Protein AF-A0AB74BLY5-F1 (afdb_monomer_lite)

Foldseek 3Di:
DVVVVVVVVVVVVVVVVVVVVVVVVVVVVVVVVVVVVVVVVVVVVVVVVVVVVVVVVVVVVVVVVVVVVVVVVVVVVVVVVVVVLVVVQVVVLVCVVVDDPPQVRQVLVLFVVLLVVVQVVVQVCCVVVVDPPCQLQWPPWDWDPLAVVTFTDGSCLVVCQVPVQVSWVVSQVSHPFWDWKFWAFLQLATSATHQQACDDDPSPRVCNVRRHPHRDHPNPPVSNCQFNDARQKGWDWDQDPVRAIKIKIWGFRAHPNHTGTIIITIGHDDDD

Sequence (272 aa):
MEQIRELSSDLDAGVEQVELTGQHLGNIARLAIEVESQVSEIAQGARSNQDQLASLFDAVEHMRSDLAVSDEQTRQLAKAAVQMEGQAETISQRLAQVGLDDYHQRIYDLAREGARLIAEKFEADIVQGRVSLDDLFDRNYKPVPNTSPTRFTTRFDRYTDQVLPALQEPLLSRHEGLVFAIACTQQGYVPTHNNAFSQPLTGDATVDNARNRSKRKFDDRTGIRCGSHQQPVLLQTYTRDTGELMHDLSVPIVVNGRHWGGLRLGYKPQSR

Organism: NCBI:txid360921

Secondary structure (DSSP, 8-state):
-HHHHHHHHHHHHHHHHHHHHHHHHHHHHHHHHHHHHHHHHHHHHHHHHHHHHHHHHHHHHHHHHHHHHHHHHHHHHHHHHHHHHHHHHHHHHHHHHH---HHHHHHHHHHHHHHHHHHHHHHHHHHTTSS-HHHHT----EEETT-SSPEEE-TTHHHHHHHHHHHHHHHHTT-TTEEEEEEEETT-EESS--GGGBPPP-S-HHHHHHHB-TTEE--SHHHHHHHH--SS-EEEEEE-TTS-EEEEEEEEEEETTEEEEEEEEEEPPPP-

Structure (mmCIF, N/CA/C/O backbone):
data_AF-A0AB74BLY5-F1
#
_entry.id   AF-A0AB74BLY5-F1
#
loop_
_atom_site.group_PDB
_atom_site.id
_atom_site.type_symbol
_atom_site.label_atom_id
_atom_site.label_alt_id
_atom_site.label_comp_id
_atom_site.label_asym_id
_atom_site.label_entity_id
_atom_site.label_seq_id
_atom_site.pdbx_PDB_ins_code
_atom_site.Cartn_x
_atom_site.Cartn_y
_atom_site.Cartn_z
_atom_site.occupancy
_atom_site.B_iso_or_equiv
_atom_site.auth_seq_id
_atom_site.auth_comp_id
_atom_site.auth_asym_id
_atom_site.auth_atom_id
_atom_site.pdbx_PDB_model_num
ATOM 1 N N . MET A 1 1 ? 61.999 -50.477 -93.063 1.00 57.66 1 MET A N 1
ATOM 2 C CA . MET A 1 1 ? 60.609 -50.049 -93.347 1.00 57.66 1 MET A CA 1
ATOM 3 C C . MET A 1 1 ? 59.752 -50.076 -92.084 1.00 57.66 1 MET A C 1
ATOM 5 O O . MET A 1 1 ? 59.051 -49.104 -91.858 1.00 57.66 1 MET A O 1
ATOM 9 N N . GLU A 1 2 ? 59.854 -51.109 -91.237 1.00 60.91 2 GLU A N 1
ATOM 10 C CA . GLU A 1 2 ? 59.129 -51.209 -89.951 1.00 60.91 2 GLU A CA 1
ATOM 11 C C . GLU A 1 2 ? 59.518 -50.113 -88.937 1.00 60.91 2 GLU A C 1
ATOM 13 O O . GLU A 1 2 ? 58.663 -49.349 -88.511 1.00 60.91 2 GLU A O 1
ATOM 18 N N . GLN A 1 3 ? 60.820 -49.923 -88.681 1.00 62.72 3 GLN A N 1
ATOM 19 C CA . GLN A 1 3 ? 61.337 -48.896 -87.754 1.00 62.72 3 GLN A CA 1
ATOM 20 C C . GLN A 1 3 ? 60.958 -47.450 -88.119 1.00 62.72 3 GLN A C 1
ATOM 22 O O . GLN A 1 3 ? 60.835 -46.608 -87.242 1.00 62.72 3 GLN A O 1
ATOM 27 N N . ILE A 1 4 ? 60.771 -47.139 -89.408 1.00 69.94 4 ILE A N 1
ATOM 28 C CA . ILE A 1 4 ? 60.367 -45.789 -89.850 1.00 69.94 4 ILE A CA 1
ATOM 29 C C . ILE A 1 4 ? 58.868 -45.559 -89.589 1.00 69.94 4 ILE A C 1
ATOM 31 O O . ILE A 1 4 ? 58.472 -44.439 -89.285 1.00 69.94 4 ILE A O 1
ATOM 35 N N . ARG A 1 5 ? 58.034 -46.607 -89.671 1.00 69.69 5 ARG A N 1
ATOM 36 C CA . ARG A 1 5 ? 56.608 -46.534 -89.309 1.00 69.69 5 ARG A CA 1
ATOM 37 C C . ARG A 1 5 ? 56.406 -46.407 -87.803 1.00 69.69 5 ARG A C 1
ATOM 39 O O . ARG A 1 5 ? 55.560 -45.629 -87.388 1.00 69.69 5 ARG A O 1
ATOM 46 N N . GLU A 1 6 ? 57.189 -47.139 -87.019 1.00 74.00 6 GLU A N 1
ATOM 47 C CA . GLU A 1 6 ? 57.166 -47.079 -85.554 1.00 74.00 6 GLU A CA 1
ATOM 48 C C . GLU A 1 6 ? 57.595 -45.688 -85.061 1.00 74.00 6 GLU A C 1
ATOM 50 O O . GLU A 1 6 ? 56.856 -45.038 -84.331 1.00 74.00 6 GLU A O 1
ATOM 55 N N . LEU A 1 7 ? 58.691 -45.147 -85.609 1.00 74.06 7 LEU A N 1
ATOM 56 C CA . LEU A 1 7 ? 59.151 -43.790 -85.301 1.00 74.06 7 LEU A CA 1
ATOM 57 C C . LEU A 1 7 ? 58.150 -42.699 -85.729 1.00 74.06 7 LEU A C 1
ATOM 59 O O . LEU A 1 7 ? 58.024 -41.686 -85.050 1.00 74.06 7 LEU A O 1
ATOM 63 N N . SER A 1 8 ? 57.438 -42.890 -86.846 1.00 76.69 8 SER A N 1
ATOM 64 C CA . SER A 1 8 ? 56.372 -41.973 -87.280 1.00 76.69 8 SER A CA 1
ATOM 65 C C . SER A 1 8 ? 55.162 -42.024 -86.345 1.00 76.69 8 SER A C 1
ATOM 67 O O . SER A 1 8 ? 54.605 -40.982 -86.037 1.00 76.69 8 SER A O 1
ATOM 69 N N . SER A 1 9 ? 54.782 -43.213 -85.869 1.00 80.62 9 SER A N 1
ATOM 70 C CA . SER A 1 9 ? 53.688 -43.389 -84.906 1.00 80.62 9 SER A CA 1
ATOM 71 C C . SER A 1 9 ? 54.025 -42.787 -83.541 1.00 80.62 9 SER A C 1
ATOM 73 O O . SER A 1 9 ? 53.171 -42.159 -82.924 1.00 80.62 9 SER A O 1
ATOM 75 N N . ASP A 1 10 ? 55.265 -42.952 -83.078 1.00 81.25 10 ASP A N 1
ATOM 76 C CA . ASP A 1 10 ? 55.750 -42.344 -81.836 1.00 81.25 10 ASP A CA 1
ATOM 77 C C . ASP A 1 10 ? 55.840 -40.817 -81.955 1.00 81.25 10 ASP A C 1
ATOM 79 O O . ASP A 1 10 ? 55.560 -40.097 -80.995 1.00 81.25 10 ASP A O 1
ATOM 83 N N . LEU A 1 11 ? 56.201 -40.308 -83.140 1.00 79.81 11 LEU A N 1
ATOM 84 C CA . LEU A 1 11 ? 56.201 -38.877 -83.430 1.00 79.81 11 LEU A CA 1
ATOM 85 C C . LEU A 1 11 ? 54.776 -38.310 -83.434 1.00 79.81 11 LEU A C 1
ATOM 87 O O . LEU A 1 11 ? 54.557 -37.276 -82.812 1.00 79.81 11 LEU A O 1
ATOM 91 N N . ASP A 1 12 ? 53.818 -38.990 -84.067 1.00 81.06 12 ASP A N 1
ATOM 92 C CA . ASP A 1 12 ? 52.407 -38.582 -84.083 1.00 81.06 12 ASP A CA 1
ATOM 93 C C . ASP A 1 12 ? 51.807 -38.593 -82.665 1.00 81.06 12 ASP A C 1
ATOM 95 O O . ASP A 1 12 ? 51.180 -37.616 -82.254 1.00 81.06 12 ASP A O 1
ATOM 99 N N . ALA A 1 13 ? 52.088 -39.631 -81.868 1.00 82.19 13 ALA A N 1
ATOM 100 C CA . ALA A 1 13 ? 51.692 -39.694 -80.459 1.00 82.19 13 ALA A CA 1
ATOM 101 C C . ALA A 1 13 ? 52.367 -38.597 -79.612 1.00 82.19 13 ALA A C 1
ATOM 103 O O . ALA A 1 13 ? 51.750 -38.017 -78.718 1.00 82.19 13 ALA A O 1
ATOM 104 N N . GLY A 1 14 ? 53.631 -38.274 -79.901 1.00 81.81 14 GLY A N 1
ATOM 105 C CA . GLY A 1 14 ? 54.350 -37.171 -79.267 1.00 81.81 14 GLY A CA 1
ATOM 106 C C . GLY A 1 14 ? 53.758 -35.802 -79.611 1.00 81.81 14 GLY A C 1
ATOM 107 O O . GLY A 1 14 ? 53.637 -34.953 -78.728 1.00 81.81 14 GLY A O 1
ATOM 108 N N . VAL A 1 15 ? 53.350 -35.592 -80.866 1.00 84.38 15 VAL A N 1
ATOM 109 C CA . VAL A 1 15 ? 52.670 -34.370 -81.322 1.00 84.38 15 VAL A CA 1
ATOM 110 C C . VAL A 1 15 ? 51.304 -34.232 -80.651 1.00 84.38 15 VAL A C 1
ATOM 112 O O . VAL A 1 15 ? 51.018 -33.173 -80.096 1.00 84.38 15 VAL A O 1
ATOM 115 N N . GLU A 1 16 ? 50.506 -35.300 -80.601 1.00 87.50 16 GLU A N 1
ATOM 116 C CA . GLU A 1 16 ? 49.205 -35.314 -79.917 1.00 87.50 16 GLU A CA 1
ATOM 117 C C . GLU A 1 16 ? 49.352 -35.005 -78.416 1.00 87.50 16 GLU A C 1
ATOM 119 O O . GLU A 1 16 ? 48.616 -34.190 -77.856 1.00 87.50 16 GLU A O 1
ATOM 124 N N . GLN A 1 17 ? 50.374 -35.567 -77.763 1.00 87.81 17 GLN A N 1
ATOM 125 C CA . GLN A 1 17 ? 50.670 -35.295 -76.357 1.00 87.81 17 GLN A CA 1
ATOM 126 C C . GLN A 1 17 ? 51.105 -33.840 -76.113 1.00 87.81 17 GLN A C 1
ATOM 128 O O . GLN A 1 17 ? 50.758 -33.247 -75.086 1.00 87.81 17 GLN A O 1
ATOM 133 N N . VAL A 1 18 ? 51.854 -33.242 -77.045 1.00 88.38 18 VAL A N 1
ATOM 134 C CA . VAL A 1 18 ? 52.237 -31.822 -76.996 1.00 88.38 18 VAL A CA 1
ATOM 135 C C . VAL A 1 18 ? 51.019 -30.920 -77.206 1.00 88.38 18 VAL A C 1
ATOM 137 O O . VAL A 1 18 ? 50.873 -29.938 -76.477 1.00 88.38 18 VAL A O 1
ATOM 140 N N . GLU A 1 19 ? 50.112 -31.261 -78.124 1.00 86.94 19 GLU A N 1
ATOM 141 C CA . GLU A 1 19 ? 48.853 -30.532 -78.324 1.00 86.94 19 GLU A CA 1
ATOM 142 C C . GLU A 1 19 ? 47.949 -30.598 -77.085 1.00 86.94 19 GLU A C 1
ATOM 144 O O . GLU A 1 19 ? 47.477 -29.559 -76.613 1.00 86.94 19 GLU A O 1
ATOM 149 N N . LEU A 1 20 ? 47.774 -31.786 -76.495 1.00 90.50 20 LEU A N 1
ATOM 150 C CA . LEU A 1 20 ? 47.045 -31.984 -75.236 1.00 90.50 20 LEU A CA 1
ATOM 151 C C . LEU A 1 20 ? 47.667 -31.178 -74.088 1.00 90.50 20 LEU A C 1
ATOM 153 O O . LEU A 1 20 ? 46.966 -30.496 -73.338 1.00 90.50 20 LEU A O 1
ATOM 157 N N . THR A 1 21 ? 48.997 -31.191 -73.976 1.00 90.12 21 THR A N 1
ATOM 158 C CA . THR A 1 21 ? 49.721 -30.394 -72.976 1.00 90.12 21 THR A CA 1
ATOM 159 C C . THR A 1 21 ? 49.513 -28.894 -73.207 1.00 90.12 21 THR A C 1
ATOM 161 O O . THR A 1 21 ? 49.275 -28.152 -72.253 1.00 90.12 21 THR A O 1
ATOM 164 N N . GLY A 1 22 ? 49.522 -28.439 -74.464 1.00 89.56 22 GLY A N 1
ATOM 165 C CA . GLY A 1 22 ? 49.219 -27.056 -74.836 1.00 89.56 22 GLY A CA 1
ATOM 166 C C . GLY A 1 22 ? 47.802 -26.630 -74.441 1.00 89.56 22 GLY A C 1
ATOM 167 O O . GLY A 1 22 ? 47.616 -25.548 -73.881 1.00 89.56 22 GLY A O 1
ATOM 168 N N . GLN A 1 23 ? 46.808 -27.500 -74.643 1.00 91.56 23 GLN A N 1
ATOM 169 C CA . GLN A 1 23 ? 45.428 -27.264 -74.204 1.00 91.56 23 GLN A CA 1
ATOM 170 C C . GLN A 1 23 ? 45.312 -27.197 -72.674 1.00 91.56 23 GLN A C 1
ATOM 172 O O . GLN A 1 23 ? 44.652 -26.300 -72.144 1.00 91.56 23 GLN A O 1
ATOM 177 N N . HIS A 1 24 ? 45.985 -28.094 -71.945 1.00 91.50 24 HIS A N 1
ATOM 178 C CA . HIS A 1 24 ? 46.014 -28.064 -70.481 1.00 91.50 24 HIS A CA 1
ATOM 179 C C . HIS A 1 24 ? 46.664 -26.788 -69.937 1.00 91.50 24 HIS A C 1
ATOM 181 O O . HIS A 1 24 ? 46.104 -26.166 -69.034 1.00 91.50 24 HIS A O 1
ATOM 187 N N . LEU A 1 25 ? 47.788 -26.351 -70.511 1.00 91.44 25 LEU A N 1
ATOM 188 C CA . LEU A 1 25 ? 48.433 -25.087 -70.143 1.00 91.44 25 LEU A CA 1
ATOM 189 C C . LEU A 1 25 ? 47.530 -23.880 -70.435 1.00 91.44 25 LEU A C 1
ATOM 191 O O . LEU A 1 25 ? 47.443 -22.971 -69.611 1.00 91.44 25 LEU A O 1
ATOM 195 N N . GLY A 1 26 ? 46.792 -23.897 -71.551 1.00 92.19 26 GLY A N 1
ATOM 196 C CA . GLY A 1 26 ? 45.788 -22.876 -71.866 1.00 92.19 26 GLY A CA 1
ATOM 197 C C . GLY A 1 26 ? 44.632 -22.827 -70.858 1.00 92.19 26 GLY A C 1
ATOM 198 O O . GLY A 1 26 ? 44.190 -21.744 -70.472 1.00 92.19 26 GLY A O 1
ATOM 199 N N . ASN A 1 27 ? 44.172 -23.986 -70.379 1.00 93.56 27 ASN A N 1
ATOM 200 C CA . ASN A 1 27 ? 43.143 -24.072 -69.339 1.00 93.56 27 ASN A CA 1
ATOM 201 C C . ASN A 1 27 ? 43.658 -23.595 -67.973 1.00 93.56 27 ASN A C 1
ATOM 203 O O . ASN A 1 27 ? 42.955 -22.856 -67.287 1.00 93.56 27 ASN A O 1
ATOM 207 N N . ILE A 1 28 ? 44.890 -23.956 -67.597 1.00 93.06 28 ILE A N 1
ATOM 208 C CA . ILE A 1 28 ? 45.536 -23.481 -66.363 1.00 93.06 28 ILE A CA 1
ATOM 209 C C . ILE A 1 28 ? 45.687 -21.957 -66.389 1.00 93.06 28 ILE A C 1
ATOM 211 O O . ILE A 1 28 ? 45.365 -21.300 -65.403 1.00 93.06 28 ILE A O 1
ATOM 215 N N . ALA A 1 29 ? 46.117 -21.383 -67.516 1.00 90.88 29 ALA A N 1
ATOM 216 C CA . ALA A 1 29 ? 46.238 -19.935 -67.662 1.00 90.88 29 ALA A CA 1
ATOM 217 C C . ALA A 1 29 ? 44.886 -19.221 -67.489 1.00 90.88 29 ALA A C 1
ATOM 219 O O . ALA A 1 29 ? 44.816 -18.184 -66.834 1.00 90.88 29 ALA A O 1
ATOM 220 N N . ARG A 1 30 ? 43.796 -19.795 -68.017 1.00 93.81 30 ARG A N 1
ATOM 221 C CA . ARG A 1 30 ? 42.441 -19.250 -67.841 1.00 93.81 30 ARG A CA 1
ATOM 222 C C . ARG A 1 30 ? 41.969 -19.322 -66.388 1.00 93.81 30 ARG A C 1
ATOM 224 O O . ARG A 1 30 ? 41.489 -18.324 -65.865 1.00 93.81 30 ARG A O 1
ATOM 231 N N . LEU A 1 31 ? 42.156 -20.469 -65.734 1.00 94.81 31 LEU A N 1
ATOM 232 C CA . LEU A 1 31 ? 41.832 -20.651 -64.316 1.00 94.81 31 LEU A CA 1
ATOM 233 C C . LEU A 1 31 ? 42.636 -19.700 -63.422 1.00 94.81 31 LEU A C 1
ATOM 235 O O . LEU A 1 31 ? 42.098 -19.177 -62.454 1.00 94.81 31 LEU A O 1
ATOM 239 N N . ALA A 1 32 ? 43.904 -19.437 -63.749 1.00 92.62 32 ALA A N 1
ATOM 240 C CA . ALA A 1 32 ? 44.728 -18.485 -63.008 1.00 92.62 32 ALA A CA 1
ATOM 241 C C . ALA A 1 32 ? 44.154 -17.058 -63.068 1.00 92.62 32 ALA A C 1
ATOM 243 O O . ALA A 1 32 ? 44.095 -16.389 -62.039 1.00 92.62 32 ALA A O 1
ATOM 244 N N . ILE A 1 33 ? 43.668 -16.628 -64.239 1.00 93.69 33 ILE A N 1
ATOM 245 C CA . ILE A 1 33 ? 42.996 -15.329 -64.414 1.00 93.69 33 ILE A CA 1
ATOM 246 C C . ILE A 1 33 ? 41.671 -15.283 -63.632 1.00 93.69 33 ILE A C 1
ATOM 248 O O . ILE A 1 33 ? 41.370 -14.282 -62.985 1.00 93.69 33 ILE A O 1
ATOM 252 N N . GLU A 1 34 ? 40.881 -16.363 -63.647 1.00 95.69 34 GLU A N 1
ATOM 253 C CA . GLU A 1 34 ? 39.640 -16.448 -62.859 1.00 95.69 34 GLU A CA 1
ATOM 254 C C . GLU A 1 34 ? 39.907 -16.379 -61.349 1.00 95.69 34 GLU A C 1
ATOM 256 O O . GLU A 1 34 ? 39.220 -15.645 -60.636 1.00 95.69 34 GLU A O 1
ATOM 261 N N . VAL A 1 35 ? 40.930 -17.086 -60.859 1.00 95.38 35 VAL A N 1
ATOM 262 C CA . VAL A 1 35 ? 41.351 -17.028 -59.451 1.00 95.38 35 VAL A CA 1
ATOM 263 C C . VAL A 1 35 ? 41.827 -15.625 -59.085 1.00 95.38 35 VAL A C 1
ATOM 265 O O . VAL A 1 35 ? 41.454 -15.121 -58.029 1.00 95.38 35 VAL A O 1
ATOM 268 N N . GLU A 1 36 ? 42.604 -14.962 -59.944 1.00 94.00 36 GLU A N 1
ATOM 269 C CA . GLU A 1 36 ? 43.040 -13.580 -59.718 1.00 94.00 36 GLU A CA 1
ATOM 270 C C . GLU A 1 36 ? 41.840 -12.625 -59.592 1.00 94.00 36 GLU A C 1
ATOM 272 O O . GLU A 1 36 ? 41.782 -11.818 -58.659 1.00 94.00 36 GLU A O 1
ATOM 277 N N . SER A 1 37 ? 40.836 -12.778 -60.461 1.00 95.31 37 SER A N 1
ATOM 278 C CA . SER A 1 37 ? 39.589 -12.008 -60.391 1.00 95.31 37 SER A CA 1
ATOM 279 C C . SER A 1 37 ? 38.834 -12.259 -59.083 1.00 95.31 37 SER A C 1
ATOM 281 O O . SER A 1 37 ? 38.456 -11.308 -58.398 1.00 95.31 37 SER A O 1
ATOM 283 N N . GLN A 1 38 ? 38.659 -13.524 -58.688 1.00 95.38 38 GLN A N 1
ATOM 284 C CA . GLN A 1 38 ? 37.975 -13.882 -57.440 1.00 95.38 38 GLN A CA 1
ATOM 285 C C . GLN A 1 38 ? 38.717 -13.369 -56.202 1.00 95.38 38 GLN A C 1
ATOM 287 O O . GLN A 1 38 ? 38.092 -12.880 -55.263 1.00 95.38 38 GLN A O 1
ATOM 292 N N . VAL A 1 39 ? 40.051 -13.437 -56.186 1.00 95.00 39 VAL A N 1
ATOM 293 C CA . VAL A 1 39 ? 40.865 -12.894 -55.089 1.00 95.00 39 VAL A CA 1
ATOM 294 C C . VAL A 1 39 ? 40.697 -11.376 -54.992 1.00 95.00 39 VAL A C 1
ATOM 296 O O . VAL A 1 39 ? 40.595 -10.848 -53.883 1.00 95.00 39 VAL A O 1
ATOM 299 N N . SER A 1 40 ? 40.612 -10.677 -56.126 1.00 95.62 40 SER A N 1
ATOM 300 C CA . SER A 1 40 ? 40.338 -9.237 -56.163 1.00 95.62 40 SER A CA 1
ATOM 301 C C . SER A 1 40 ? 38.949 -8.899 -55.601 1.00 95.62 40 SER A C 1
ATOM 303 O O . SER A 1 40 ? 38.828 -8.014 -54.750 1.00 95.62 40 SER A O 1
ATOM 305 N N . GLU A 1 41 ? 37.914 -9.655 -55.981 1.00 96.19 41 GLU A N 1
ATOM 306 C CA . GLU A 1 41 ? 36.553 -9.502 -55.443 1.00 96.19 41 GLU A CA 1
ATOM 307 C C . GLU A 1 41 ? 36.489 -9.774 -53.935 1.00 96.19 41 GLU A C 1
ATOM 309 O O . GLU A 1 41 ? 35.906 -8.986 -53.188 1.00 96.19 41 GLU A O 1
ATOM 314 N N . ILE A 1 42 ? 37.141 -10.838 -53.453 1.00 95.69 42 ILE A N 1
ATOM 315 C CA . ILE A 1 42 ? 37.233 -11.149 -52.018 1.00 95.69 42 ILE A CA 1
ATOM 316 C C . ILE A 1 42 ? 37.952 -10.021 -51.276 1.00 95.69 42 ILE A C 1
ATOM 318 O O . ILE A 1 42 ? 37.497 -9.597 -50.213 1.00 95.69 42 ILE A O 1
ATOM 322 N N . ALA A 1 43 ? 39.054 -9.503 -51.823 1.00 94.50 43 ALA A N 1
ATOM 323 C CA . ALA A 1 43 ? 39.789 -8.401 -51.214 1.00 94.50 43 ALA A CA 1
ATOM 324 C C . ALA A 1 43 ? 38.945 -7.119 -51.148 1.00 94.50 43 ALA A C 1
ATOM 326 O O . ALA A 1 43 ? 39.020 -6.386 -50.159 1.00 94.50 43 ALA A O 1
ATOM 327 N N . GLN A 1 44 ? 38.126 -6.848 -52.166 1.00 95.81 44 GLN A N 1
ATOM 328 C CA . GLN A 1 44 ? 37.200 -5.719 -52.166 1.00 95.81 44 GLN A CA 1
ATOM 329 C C . GLN A 1 44 ? 36.063 -5.917 -51.154 1.00 95.81 44 GLN A C 1
ATOM 331 O O . GLN A 1 44 ? 35.783 -5.011 -50.367 1.00 95.81 44 GLN A O 1
ATOM 336 N N . GLY A 1 45 ? 35.465 -7.110 -51.110 1.00 96.12 45 GLY A N 1
ATOM 337 C CA . GLY A 1 45 ? 34.442 -7.470 -50.128 1.00 96.12 45 GLY A CA 1
ATOM 338 C C . GLY A 1 45 ? 34.958 -7.390 -48.689 1.00 96.12 45 GLY A C 1
ATOM 339 O O . GLY A 1 45 ? 34.278 -6.858 -47.816 1.00 96.12 45 GLY A O 1
ATOM 340 N N . ALA A 1 46 ? 36.197 -7.823 -48.441 1.00 95.19 46 ALA A N 1
ATOM 341 C CA . ALA A 1 46 ? 36.834 -7.727 -47.131 1.00 95.19 46 ALA A CA 1
ATOM 342 C C . ALA A 1 46 ? 37.022 -6.270 -46.677 1.00 95.19 46 ALA A C 1
ATOM 344 O O . ALA A 1 46 ? 36.759 -5.966 -45.515 1.00 95.19 46 ALA A O 1
ATOM 345 N N . ARG A 1 47 ? 37.417 -5.361 -47.583 1.00 96.00 47 ARG A N 1
ATOM 346 C CA . ARG A 1 47 ? 37.500 -3.919 -47.279 1.00 96.00 47 ARG A CA 1
ATOM 347 C C . ARG A 1 47 ? 36.125 -3.329 -46.984 1.00 96.00 47 ARG A C 1
ATOM 349 O O . ARG A 1 47 ? 35.961 -2.663 -45.972 1.00 96.00 47 ARG A O 1
ATOM 356 N N . SER A 1 48 ? 35.121 -3.651 -47.802 1.00 96.56 48 SER A N 1
ATOM 357 C CA . SER A 1 48 ? 33.751 -3.184 -47.563 1.00 96.56 48 SER A CA 1
ATOM 358 C C . SER A 1 48 ? 33.201 -3.672 -46.219 1.00 96.56 48 SER A C 1
ATOM 360 O O . SER A 1 48 ? 32.555 -2.900 -45.514 1.00 96.56 48 SER A O 1
ATOM 362 N N . ASN A 1 49 ? 33.491 -4.917 -45.830 1.00 94.56 49 ASN A N 1
ATOM 363 C CA . ASN A 1 49 ? 33.127 -5.437 -44.513 1.00 94.56 49 ASN A CA 1
ATOM 364 C C . ASN A 1 49 ? 33.860 -4.706 -43.381 1.00 94.56 49 ASN A C 1
ATOM 366 O O . ASN A 1 49 ? 33.256 -4.459 -42.342 1.00 94.56 49 ASN A O 1
ATOM 370 N N . GLN A 1 50 ? 35.138 -4.355 -43.554 1.00 95.62 50 GLN A N 1
ATOM 371 C CA . GLN A 1 50 ? 35.875 -3.564 -42.562 1.00 95.62 50 GLN A CA 1
ATOM 372 C C . GLN A 1 50 ? 35.238 -2.184 -42.358 1.00 95.62 50 GLN A C 1
ATOM 374 O O . GLN A 1 50 ? 35.027 -1.790 -41.212 1.00 95.62 50 GLN A O 1
ATOM 379 N N . ASP A 1 51 ? 34.855 -1.501 -43.439 1.00 95.69 51 ASP A N 1
ATOM 380 C CA . ASP A 1 51 ? 34.181 -0.199 -43.368 1.00 95.69 51 ASP A CA 1
ATOM 381 C C . ASP A 1 51 ? 32.808 -0.311 -42.681 1.00 95.69 51 ASP A C 1
ATOM 383 O O . ASP A 1 51 ? 32.460 0.494 -41.814 1.00 95.69 51 ASP A O 1
ATOM 387 N N . GLN A 1 52 ? 32.038 -1.355 -43.009 1.00 95.38 52 GLN A N 1
ATOM 388 C CA . GLN A 1 52 ? 30.756 -1.626 -42.354 1.00 95.38 52 GLN A CA 1
ATOM 389 C C . GLN A 1 52 ? 30.930 -1.916 -40.862 1.00 95.38 52 GLN A C 1
ATOM 391 O O . GLN A 1 52 ? 30.207 -1.347 -40.045 1.00 95.38 52 GLN A O 1
ATOM 396 N N . LEU A 1 53 ? 31.902 -2.751 -40.485 1.00 96.19 53 LEU A N 1
ATOM 397 C CA . LEU A 1 53 ? 32.196 -3.044 -39.082 1.00 96.19 53 LEU A CA 1
ATOM 398 C C . LEU A 1 53 ? 32.609 -1.784 -38.320 1.00 96.19 53 LEU A C 1
ATOM 400 O O . LEU A 1 53 ? 32.124 -1.582 -37.211 1.00 96.19 53 LEU A O 1
ATOM 404 N N . ALA A 1 54 ? 33.429 -0.914 -38.915 1.00 95.94 54 ALA A N 1
ATOM 405 C CA . ALA A 1 54 ? 33.788 0.369 -38.315 1.00 95.94 54 ALA A CA 1
ATOM 406 C C . ALA A 1 54 ? 32.543 1.234 -38.053 1.00 95.94 54 ALA A C 1
ATOM 408 O O . ALA A 1 54 ? 32.340 1.692 -36.931 1.00 95.94 54 ALA A O 1
ATOM 409 N N . SER A 1 55 ? 31.647 1.357 -39.040 1.00 96.44 55 SER A N 1
ATOM 410 C CA . SER A 1 55 ? 30.397 2.111 -38.866 1.00 96.44 55 SER A CA 1
ATOM 411 C C . SER A 1 55 ? 29.472 1.516 -37.794 1.00 96.44 55 SER A C 1
ATOM 413 O O . SER A 1 55 ? 28.807 2.253 -37.065 1.00 96.44 55 SER A O 1
ATOM 415 N N . LEU A 1 56 ? 29.447 0.185 -37.655 1.00 95.81 56 LEU A N 1
ATOM 416 C CA . LEU A 1 56 ? 28.683 -0.494 -36.609 1.00 95.81 56 LEU A CA 1
ATOM 417 C C . LEU A 1 56 ? 29.279 -0.243 -35.223 1.00 95.81 56 LEU A C 1
ATOM 419 O O . LEU A 1 56 ? 28.520 -0.052 -34.276 1.00 95.81 56 LEU A O 1
ATOM 423 N N . PHE A 1 57 ? 30.608 -0.217 -35.088 1.00 95.50 57 PHE A N 1
ATOM 424 C CA . PHE A 1 57 ? 31.252 0.131 -33.821 1.00 95.50 57 PHE A CA 1
ATOM 425 C C . PHE A 1 57 ? 30.934 1.566 -33.402 1.00 95.50 57 PHE A C 1
ATOM 427 O O . PHE A 1 57 ? 30.560 1.778 -32.247 1.00 95.50 57 PHE A O 1
ATOM 434 N N . ASP A 1 58 ? 30.983 2.517 -34.336 1.00 95.88 58 ASP A N 1
ATOM 435 C CA . ASP A 1 58 ? 30.597 3.906 -34.065 1.00 95.88 58 ASP A CA 1
ATOM 436 C C . ASP A 1 58 ? 29.124 4.000 -33.639 1.00 95.88 58 ASP A C 1
ATOM 438 O O . ASP A 1 58 ? 28.796 4.640 -32.638 1.00 95.88 58 ASP A O 1
ATOM 442 N N . ALA A 1 59 ? 28.224 3.299 -34.336 1.00 95.44 59 ALA A N 1
ATOM 443 C CA . ALA A 1 59 ? 26.807 3.257 -33.977 1.00 95.44 59 ALA A CA 1
ATOM 444 C C . ALA A 1 59 ? 26.565 2.648 -32.582 1.00 95.44 59 ALA A C 1
ATOM 446 O O . ALA A 1 59 ? 25.729 3.144 -31.825 1.00 95.44 59 ALA A O 1
ATOM 447 N N . VAL A 1 60 ? 27.299 1.593 -32.213 1.00 95.00 60 VAL A N 1
ATOM 448 C CA . VAL A 1 60 ? 27.212 0.968 -30.883 1.00 95.00 60 VAL A CA 1
ATOM 449 C C . VAL A 1 60 ? 27.732 1.898 -29.788 1.00 95.00 60 VAL A C 1
ATOM 451 O O . VAL A 1 60 ? 27.116 1.979 -28.723 1.00 95.00 60 VAL A O 1
ATOM 454 N N . GLU A 1 61 ? 28.815 2.634 -30.035 1.00 95.38 61 GLU A N 1
ATOM 455 C CA . GLU A 1 61 ? 29.317 3.636 -29.090 1.00 95.38 61 GLU A CA 1
ATOM 456 C C . GLU A 1 61 ? 28.324 4.787 -28.891 1.00 95.38 61 GLU A C 1
ATOM 458 O O . GLU A 1 61 ? 28.047 5.172 -27.750 1.00 95.38 61 GLU A O 1
ATOM 463 N N . HIS A 1 62 ? 27.700 5.269 -29.970 1.00 95.00 62 HIS A N 1
ATOM 464 C CA . HIS A 1 62 ? 26.626 6.258 -29.878 1.00 95.00 62 HIS A CA 1
ATOM 465 C C . HIS A 1 62 ? 25.432 5.740 -29.069 1.00 95.00 62 HIS A C 1
ATOM 467 O O . HIS A 1 62 ? 25.018 6.402 -28.119 1.00 95.00 62 HIS A O 1
ATOM 473 N N . MET A 1 63 ? 24.944 4.526 -29.345 1.00 94.00 63 MET A N 1
ATOM 474 C CA . MET A 1 63 ? 23.857 3.925 -28.561 1.00 94.00 63 MET A CA 1
ATOM 475 C C . MET A 1 63 ? 24.217 3.779 -27.079 1.00 94.00 63 MET A C 1
ATOM 477 O O . MET A 1 63 ? 23.374 4.009 -26.213 1.00 94.00 63 MET A O 1
ATOM 481 N N . ARG A 1 64 ? 25.463 3.410 -26.756 1.00 93.56 64 ARG A N 1
ATOM 482 C CA . ARG A 1 64 ? 25.922 3.315 -25.364 1.00 93.56 64 ARG A CA 1
ATOM 483 C C . ARG A 1 64 ? 25.895 4.679 -24.674 1.00 93.56 64 ARG A C 1
ATOM 485 O O . ARG A 1 64 ? 25.509 4.759 -23.508 1.00 93.56 64 ARG A O 1
ATOM 492 N N . SER A 1 65 ? 26.287 5.735 -25.385 1.00 95.25 65 SER A N 1
ATOM 493 C CA . SER A 1 65 ? 26.213 7.110 -24.890 1.00 95.25 65 SER A CA 1
ATOM 494 C C . SER A 1 65 ? 24.765 7.545 -24.649 1.00 95.25 65 SER A C 1
ATOM 496 O O . SER A 1 65 ? 24.441 7.994 -23.548 1.00 95.25 65 SER A O 1
ATOM 498 N N . ASP A 1 66 ? 23.877 7.314 -25.617 1.00 94.38 66 ASP A N 1
ATOM 499 C CA . ASP A 1 66 ? 22.455 7.656 -25.515 1.00 94.38 66 ASP A CA 1
ATOM 500 C C . ASP A 1 66 ? 21.769 6.909 -24.364 1.00 94.38 66 ASP A C 1
ATOM 502 O O . ASP A 1 66 ? 21.007 7.502 -23.598 1.00 94.38 66 ASP A O 1
ATOM 506 N N . LEU A 1 67 ? 22.086 5.623 -24.173 1.00 93.38 67 LEU A N 1
ATOM 507 C CA . LEU A 1 67 ? 21.585 4.835 -23.045 1.00 93.38 67 LEU A CA 1
ATOM 508 C C . LEU A 1 67 ? 22.053 5.390 -21.697 1.00 93.38 67 LEU A C 1
ATOM 510 O O . LEU A 1 67 ? 21.264 5.428 -20.754 1.00 93.38 67 LEU A O 1
ATOM 514 N N . ALA A 1 68 ? 23.301 5.853 -21.591 1.00 93.94 68 ALA A N 1
ATOM 515 C CA . ALA A 1 68 ? 23.802 6.467 -20.363 1.00 93.94 68 ALA A CA 1
ATOM 516 C C . ALA A 1 68 ? 23.077 7.788 -20.047 1.00 93.94 68 ALA A C 1
ATOM 518 O O . ALA A 1 68 ? 22.719 8.037 -18.894 1.00 93.94 68 ALA A O 1
ATOM 519 N N . VAL A 1 69 ? 22.807 8.610 -21.067 1.00 94.06 69 VAL A N 1
ATOM 520 C CA . VAL A 1 69 ? 22.017 9.843 -20.917 1.00 94.06 69 VAL A CA 1
ATOM 521 C C . VAL A 1 69 ? 20.574 9.521 -20.521 1.00 94.06 69 VAL A C 1
ATOM 523 O O . VAL A 1 69 ? 20.035 10.144 -19.605 1.00 94.06 69 VAL A O 1
ATOM 526 N N . SER A 1 70 ? 19.958 8.526 -21.162 1.00 93.19 70 SER A N 1
ATOM 527 C CA . SER A 1 70 ? 18.595 8.086 -20.853 1.00 93.19 70 SER A CA 1
ATOM 528 C C . SER A 1 70 ? 18.472 7.520 -19.433 1.00 93.19 70 SER A C 1
ATOM 530 O O . SER A 1 70 ? 17.463 7.770 -18.768 1.00 93.19 70 SER A O 1
ATOM 532 N N . ASP A 1 71 ? 19.472 6.781 -18.938 1.00 93.06 71 ASP A N 1
ATOM 533 C CA . ASP A 1 71 ? 19.491 6.287 -17.552 1.00 93.06 71 ASP A CA 1
ATOM 534 C C . ASP A 1 71 ? 19.521 7.456 -16.557 1.00 93.06 71 ASP A C 1
ATOM 536 O O . ASP A 1 71 ? 18.722 7.500 -15.618 1.00 93.06 71 ASP A O 1
ATOM 540 N N . GLU A 1 72 ? 20.367 8.461 -16.799 1.00 93.31 72 GLU A N 1
ATOM 541 C CA . GLU A 1 72 ? 20.434 9.652 -15.947 1.00 93.31 72 GLU A CA 1
ATOM 542 C C . GLU A 1 72 ? 19.119 10.447 -15.968 1.00 93.31 72 GLU A C 1
ATOM 544 O O . GLU A 1 72 ? 18.598 10.809 -14.910 1.00 93.31 72 GLU A O 1
ATOM 549 N N . GLN A 1 73 ? 18.519 10.656 -17.144 1.00 91.88 73 GLN A N 1
ATOM 550 C CA . GLN A 1 73 ? 17.208 11.303 -17.261 1.00 91.88 73 GLN A CA 1
ATOM 551 C C . GLN A 1 73 ? 16.121 10.532 -16.504 1.00 91.88 73 GLN A C 1
ATOM 553 O O . GLN A 1 73 ? 15.321 11.131 -15.784 1.00 91.88 73 GLN A O 1
ATOM 558 N N . THR A 1 74 ? 16.121 9.202 -16.599 1.00 92.62 74 THR A N 1
ATOM 559 C CA . THR A 1 74 ? 15.167 8.343 -15.883 1.00 92.62 74 THR A CA 1
ATOM 560 C C . THR A 1 74 ? 15.333 8.478 -14.368 1.00 92.62 74 THR A C 1
ATOM 562 O O . THR A 1 74 ? 14.347 8.619 -13.641 1.00 92.62 74 THR A O 1
ATOM 565 N N . ARG A 1 75 ? 16.575 8.526 -13.869 1.00 91.00 75 ARG A N 1
ATOM 566 C CA . ARG A 1 75 ? 16.857 8.768 -12.443 1.00 91.00 75 ARG A CA 1
ATOM 567 C C . ARG A 1 75 ? 16.404 10.153 -11.990 1.00 91.00 75 ARG A C 1
ATOM 569 O O . ARG A 1 75 ? 15.886 10.290 -10.880 1.00 91.00 75 ARG A O 1
ATOM 576 N N . GLN A 1 76 ? 16.593 11.183 -12.812 1.00 93.00 76 GLN A N 1
ATOM 577 C CA . GLN A 1 76 ? 16.137 12.540 -12.504 1.00 93.00 76 GLN A CA 1
ATOM 578 C C . GLN A 1 76 ? 14.611 12.636 -12.475 1.00 93.00 76 GLN A C 1
ATOM 580 O O . GLN A 1 76 ? 14.061 13.210 -11.534 1.00 93.00 76 GLN A O 1
ATOM 585 N N . LEU A 1 77 ? 13.924 12.012 -13.434 1.00 90.06 77 LEU A N 1
ATOM 586 C CA . LEU A 1 77 ? 12.464 11.909 -13.447 1.00 90.06 77 LEU A CA 1
ATOM 587 C C . LEU A 1 77 ? 11.941 11.196 -12.198 1.00 90.06 77 LEU A C 1
ATOM 589 O O . LEU A 1 77 ? 11.019 11.694 -11.555 1.00 90.06 77 LEU A O 1
ATOM 593 N N . ALA A 1 78 ? 12.569 10.088 -11.795 1.00 80.38 78 ALA A N 1
ATOM 594 C CA . ALA A 1 78 ? 12.211 9.388 -10.564 1.00 80.38 78 ALA A CA 1
ATOM 595 C C . ALA A 1 78 ? 12.360 10.291 -9.324 1.00 80.38 78 ALA A C 1
ATOM 597 O O . ALA A 1 78 ? 11.464 10.342 -8.482 1.00 80.38 78 ALA A O 1
ATOM 598 N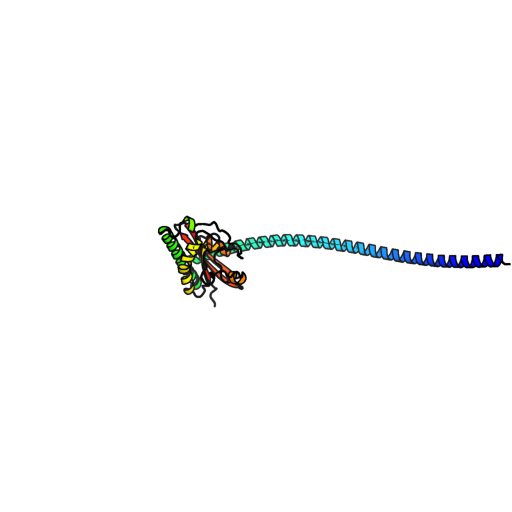 N . LYS A 1 79 ? 13.453 11.063 -9.224 1.00 87.00 79 LYS A N 1
ATOM 599 C CA . LYS A 1 79 ? 13.648 12.040 -8.134 1.00 87.00 79 LYS A CA 1
ATOM 600 C C . LYS A 1 79 ? 12.586 13.144 -8.148 1.00 87.00 79 LYS A C 1
ATOM 602 O O . LYS A 1 79 ? 12.041 13.475 -7.096 1.00 87.00 79 LYS A O 1
ATOM 607 N N . ALA A 1 80 ? 12.278 13.698 -9.319 1.00 87.69 80 ALA A N 1
ATOM 608 C CA . ALA A 1 80 ? 11.276 14.750 -9.471 1.00 87.69 80 ALA A CA 1
ATOM 609 C C . ALA A 1 80 ? 9.869 14.259 -9.095 1.00 87.69 80 ALA A C 1
ATOM 611 O O . ALA A 1 80 ? 9.149 14.960 -8.385 1.00 87.69 80 ALA A O 1
ATOM 612 N N . ALA A 1 81 ? 9.504 13.036 -9.491 1.00 77.94 81 ALA A N 1
ATOM 613 C CA . ALA A 1 81 ? 8.248 12.403 -9.095 1.00 77.94 81 ALA A CA 1
ATOM 614 C C . ALA A 1 81 ? 8.151 12.258 -7.568 1.00 77.94 81 ALA A C 1
ATOM 616 O O . ALA A 1 81 ? 7.151 12.650 -6.965 1.00 77.94 81 ALA A O 1
ATOM 617 N N . VAL A 1 82 ? 9.231 11.800 -6.918 1.00 80.19 82 VAL A N 1
ATOM 618 C CA . VAL A 1 82 ? 9.282 11.685 -5.453 1.00 80.19 82 VAL A CA 1
ATOM 619 C C . VAL A 1 82 ? 9.045 13.029 -4.763 1.00 80.19 82 VAL A C 1
ATOM 621 O O . VAL A 1 82 ? 8.293 13.097 -3.782 1.00 80.19 82 VAL A O 1
ATOM 624 N N . GLN A 1 83 ? 9.659 14.093 -5.283 1.00 83.12 83 GLN A N 1
ATOM 625 C CA . GLN A 1 83 ? 9.521 15.450 -4.762 1.00 83.12 83 GLN A CA 1
ATOM 626 C C . GLN A 1 83 ? 8.112 16.017 -4.972 1.00 83.12 83 GLN A C 1
ATOM 628 O O . GLN A 1 83 ? 7.547 16.594 -4.043 1.00 83.12 83 GLN A O 1
ATOM 633 N N . MET A 1 84 ? 7.536 15.835 -6.162 1.00 80.31 84 MET A N 1
ATOM 634 C CA . MET A 1 84 ? 6.186 16.297 -6.493 1.00 80.31 84 MET A CA 1
ATOM 635 C C . MET A 1 84 ? 5.136 15.634 -5.599 1.00 80.31 84 MET A C 1
ATOM 637 O O . MET A 1 84 ? 4.246 16.305 -5.081 1.00 80.31 84 MET A O 1
ATOM 641 N N . GLU A 1 85 ? 5.282 14.337 -5.333 1.00 73.81 85 GLU A N 1
ATOM 642 C CA . GLU A 1 85 ? 4.422 13.632 -4.384 1.00 73.81 85 GLU A CA 1
ATOM 643 C C . GLU A 1 85 ? 4.542 14.216 -2.969 1.00 73.81 85 GLU A C 1
ATOM 645 O O . GLU A 1 85 ? 3.525 14.494 -2.342 1.00 73.81 85 GLU A O 1
ATOM 650 N N . GLY A 1 86 ? 5.755 14.493 -2.472 1.00 77.56 86 GLY A N 1
ATOM 651 C CA . GLY A 1 86 ? 5.933 15.132 -1.158 1.00 77.56 86 GLY A CA 1
ATOM 652 C C . GLY A 1 86 ? 5.309 16.537 -1.070 1.00 77.56 86 GLY A C 1
ATOM 653 O O . GLY A 1 86 ? 4.770 16.933 -0.032 1.00 77.56 86 GLY A O 1
ATOM 654 N N . GLN A 1 87 ? 5.326 17.290 -2.174 1.00 82.00 87 GLN A N 1
ATOM 655 C CA . GLN A 1 87 ? 4.620 18.569 -2.273 1.00 82.00 87 GLN A CA 1
ATOM 656 C C . GLN A 1 87 ? 3.099 18.380 -2.235 1.00 82.00 87 GLN A C 1
ATOM 658 O O . GLN A 1 87 ? 2.425 19.105 -1.503 1.00 82.00 87 GLN A O 1
ATOM 663 N N . ALA A 1 88 ? 2.564 17.391 -2.956 1.00 75.50 88 ALA A N 1
ATOM 664 C CA . ALA A 1 88 ? 1.141 17.059 -2.932 1.00 75.50 88 ALA A CA 1
ATOM 665 C C . ALA A 1 88 ? 0.671 16.678 -1.519 1.00 75.50 88 ALA A C 1
ATOM 667 O O . ALA A 1 88 ? -0.365 17.158 -1.070 1.00 75.50 88 ALA A O 1
ATOM 668 N N . GLU A 1 89 ? 1.470 15.915 -0.768 1.00 73.44 89 GLU A N 1
ATOM 669 C CA . GLU A 1 89 ? 1.175 15.599 0.636 1.00 73.44 89 GLU A CA 1
ATOM 670 C C . GLU A 1 89 ? 1.098 16.857 1.512 1.00 73.44 89 GLU A C 1
ATOM 672 O O . GLU A 1 89 ? 0.178 17.008 2.317 1.00 73.44 89 GLU A O 1
ATOM 677 N N . THR A 1 90 ? 2.038 17.789 1.331 1.00 77.00 90 THR A N 1
ATOM 678 C CA . THR A 1 90 ? 2.055 19.065 2.065 1.00 77.00 90 THR A CA 1
ATOM 679 C C . THR A 1 90 ? 0.822 19.912 1.735 1.00 77.00 90 THR A C 1
ATOM 681 O O . THR A 1 90 ? 0.264 20.575 2.611 1.00 77.00 90 THR A O 1
ATOM 684 N N . ILE A 1 91 ? 0.371 19.887 0.479 1.00 77.75 91 ILE A N 1
ATOM 685 C CA . ILE A 1 91 ? -0.851 20.572 0.047 1.00 77.75 91 ILE A CA 1
ATOM 686 C C . ILE A 1 91 ? -2.082 19.914 0.674 1.00 77.75 91 ILE A C 1
ATOM 688 O O . ILE A 1 91 ? -2.881 20.625 1.279 1.00 77.75 91 ILE A O 1
ATOM 692 N N . SER A 1 92 ? -2.204 18.583 0.618 1.00 70.50 92 SER A N 1
ATOM 693 C CA . SER A 1 92 ? -3.292 17.837 1.269 1.00 70.50 92 SER A CA 1
ATOM 694 C C . SER A 1 92 ? -3.383 18.160 2.763 1.00 70.50 92 SER A C 1
ATOM 696 O O . SER A 1 92 ? -4.472 18.401 3.283 1.00 70.50 92 SER A O 1
ATOM 698 N N . GLN A 1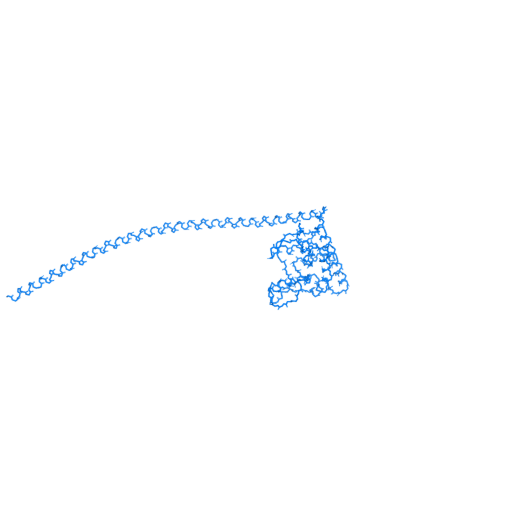 93 ? -2.239 18.258 3.447 1.00 71.75 93 GLN A N 1
ATOM 699 C CA . GLN A 1 93 ? -2.186 18.661 4.851 1.00 71.75 93 GLN A CA 1
ATOM 700 C C . GLN A 1 93 ? -2.733 20.079 5.076 1.00 71.75 93 GLN A C 1
ATOM 702 O O . GLN A 1 93 ? -3.489 20.304 6.021 1.00 71.75 93 GLN A O 1
ATOM 707 N N . ARG A 1 94 ? -2.341 21.048 4.240 1.00 75.50 94 ARG A N 1
ATOM 708 C CA . ARG A 1 94 ? -2.811 22.439 4.359 1.00 75.50 94 ARG A CA 1
ATOM 709 C C . ARG A 1 94 ? -4.297 22.563 4.036 1.00 75.50 94 ARG A C 1
ATOM 711 O O . ARG A 1 94 ? -4.999 23.280 4.739 1.00 75.50 94 ARG A O 1
ATOM 718 N N . LEU A 1 95 ? -4.786 21.841 3.029 1.00 70.38 95 LEU A N 1
ATOM 719 C CA . LEU A 1 95 ? -6.207 21.820 2.671 1.00 70.38 95 LEU A CA 1
ATOM 720 C C . LEU A 1 95 ? -7.066 21.297 3.822 1.00 70.38 95 LEU A C 1
ATOM 722 O O . LEU A 1 95 ? -8.090 21.887 4.141 1.00 70.38 95 LEU A O 1
ATOM 726 N N . ALA A 1 96 ? -6.599 20.279 4.539 1.00 67.62 96 ALA A N 1
ATOM 727 C CA . ALA A 1 96 ? -7.302 19.766 5.709 1.00 67.62 96 ALA A CA 1
ATOM 728 C C . ALA A 1 96 ? -7.435 20.769 6.868 1.00 67.62 96 ALA A C 1
ATOM 730 O O . ALA A 1 96 ? -8.330 20.625 7.696 1.00 67.62 96 ALA A O 1
ATOM 731 N N . GLN A 1 97 ? -6.553 21.773 6.952 1.00 67.88 97 GLN A N 1
ATOM 732 C CA . GLN A 1 97 ? -6.664 22.851 7.943 1.00 67.88 97 GLN A CA 1
ATOM 733 C C . GLN A 1 97 ? -7.694 23.913 7.540 1.00 67.88 97 GLN A C 1
ATOM 735 O O . GLN A 1 97 ? -8.243 24.581 8.412 1.00 67.88 97 GLN A O 1
ATOM 740 N N . VAL A 1 98 ? -7.937 24.079 6.237 1.00 67.88 98 VAL A N 1
ATOM 741 C CA . VAL A 1 98 ? -8.853 25.089 5.677 1.00 67.88 98 VAL A CA 1
ATOM 742 C C . VAL A 1 98 ? -10.246 24.502 5.398 1.00 67.88 98 VAL A C 1
ATOM 744 O O . VAL A 1 98 ? -11.216 25.249 5.310 1.00 67.88 98 VAL A O 1
ATOM 747 N N . GLY A 1 99 ? -10.354 23.173 5.343 1.00 68.62 99 GLY A N 1
ATOM 748 C CA . GLY A 1 99 ? -11.569 22.425 5.028 1.00 68.62 99 GLY A CA 1
ATOM 749 C C . GLY A 1 99 ? -11.461 21.765 3.655 1.00 68.62 99 GLY A C 1
ATOM 750 O O . GLY A 1 99 ? -11.010 22.384 2.689 1.00 68.62 99 GLY A O 1
ATOM 751 N N . LEU A 1 100 ? -11.845 20.491 3.580 1.00 78.56 100 LEU A N 1
ATOM 752 C CA . LEU A 1 100 ? -12.007 19.780 2.312 1.00 78.56 100 LEU A CA 1
ATOM 753 C C . LEU A 1 100 ? -13.393 20.084 1.724 1.00 78.56 100 LEU A C 1
ATOM 755 O O . LEU A 1 100 ? -14.255 20.628 2.414 1.00 78.56 100 LEU A O 1
ATOM 759 N N . ASP A 1 101 ? -13.623 19.726 0.459 1.00 84.44 101 ASP A N 1
ATOM 760 C CA . ASP A 1 101 ? -14.995 19.707 -0.056 1.00 84.44 101 ASP A CA 1
ATOM 761 C C . ASP A 1 101 ? -15.867 18.697 0.711 1.00 84.44 101 ASP A C 1
ATOM 763 O O . ASP A 1 101 ? -15.360 17.792 1.380 1.00 84.44 101 ASP A O 1
ATOM 767 N N . ASP A 1 102 ? -17.190 18.841 0.616 1.00 89.62 102 ASP A N 1
ATOM 768 C CA . ASP A 1 102 ? -18.149 18.043 1.393 1.00 89.62 102 ASP A CA 1
ATOM 769 C C . ASP A 1 102 ? -17.990 16.525 1.190 1.00 89.62 102 ASP A C 1
ATOM 771 O O . ASP A 1 102 ? -18.305 15.729 2.080 1.00 89.62 102 ASP A O 1
ATOM 775 N N . TYR A 1 103 ? -17.505 16.100 0.021 1.00 91.31 103 TYR A N 1
ATOM 776 C CA . TYR A 1 103 ? -17.295 14.691 -0.290 1.00 91.31 103 TYR A CA 1
ATOM 777 C C . TYR A 1 103 ? -16.098 14.136 0.490 1.00 91.31 103 TYR A C 1
ATOM 779 O O . TYR A 1 103 ? -16.230 13.184 1.263 1.00 91.31 103 TYR A O 1
ATOM 787 N N . HIS A 1 104 ? -14.935 14.773 0.360 1.00 90.75 104 HIS A N 1
ATOM 788 C CA . HIS A 1 104 ? -13.717 14.360 1.051 1.00 90.75 104 HIS A CA 1
ATOM 789 C C . HIS A 1 104 ? -13.778 14.625 2.564 1.00 90.75 104 HIS A C 1
ATOM 791 O O . HIS A 1 104 ? -13.233 13.843 3.348 1.00 90.75 104 HIS A O 1
ATOM 797 N N . GLN A 1 105 ? -14.473 15.682 2.992 1.00 92.31 105 GLN A N 1
ATOM 798 C CA . GLN A 1 105 ? -14.632 16.042 4.400 1.00 92.31 105 GLN A CA 1
ATOM 799 C C . GLN A 1 105 ? -15.399 14.965 5.178 1.00 92.31 105 GLN A C 1
ATOM 801 O O . GLN A 1 105 ? -14.941 14.549 6.242 1.00 92.31 105 GLN A O 1
ATOM 806 N N . ARG A 1 106 ? -16.494 14.419 4.624 1.00 95.19 106 ARG A N 1
ATOM 807 C CA . ARG A 1 106 ? -17.222 13.305 5.263 1.00 95.19 106 ARG A CA 1
ATOM 808 C C . ARG A 1 106 ? -16.344 12.069 5.450 1.00 95.19 106 ARG A C 1
ATOM 810 O O . ARG A 1 106 ? -16.403 11.437 6.502 1.00 95.19 106 ARG A O 1
ATOM 817 N N . ILE A 1 107 ? -15.516 11.723 4.459 1.00 96.00 107 ILE A N 1
ATOM 818 C CA . ILE A 1 107 ? -14.556 10.615 4.588 1.00 96.00 107 ILE A CA 1
ATOM 819 C C . ILE A 1 107 ? -13.535 10.911 5.687 1.00 96.00 107 ILE A C 1
ATOM 821 O O . ILE A 1 107 ? -13.243 10.039 6.504 1.00 96.00 107 ILE A O 1
ATOM 825 N N . TYR A 1 108 ? -12.991 12.127 5.722 1.00 95.25 108 TYR A N 1
ATOM 826 C CA . TYR A 1 108 ? -12.025 12.520 6.742 1.00 95.25 108 TYR A CA 1
ATOM 827 C C . TYR A 1 108 ? -12.610 12.408 8.156 1.00 95.25 108 TYR A C 1
ATOM 829 O O . TYR A 1 108 ? -11.967 11.843 9.043 1.00 95.25 108 TYR A O 1
ATOM 837 N N . ASP A 1 109 ? -13.847 12.860 8.355 1.00 96.00 109 ASP A N 1
ATOM 838 C CA . ASP A 1 109 ? -14.531 12.769 9.645 1.00 96.00 109 ASP A CA 1
ATOM 839 C C . ASP A 1 109 ? -14.772 11.309 10.060 1.00 96.00 109 ASP A C 1
ATOM 841 O O . ASP A 1 109 ? -14.493 10.943 11.206 1.00 96.00 109 ASP A O 1
ATOM 845 N N . LEU A 1 110 ? -15.176 10.443 9.120 1.00 98.00 110 LEU A N 1
ATOM 846 C CA . LEU A 1 110 ? -15.298 8.998 9.353 1.00 98.00 110 LEU A CA 1
ATOM 847 C C . LEU A 1 110 ? -13.957 8.353 9.723 1.00 98.00 110 LEU A C 1
ATOM 849 O O . LEU A 1 110 ? -13.905 7.520 10.629 1.00 98.00 110 LEU A O 1
ATOM 853 N N . ALA A 1 111 ? -12.867 8.736 9.053 1.00 97.94 111 ALA A N 1
ATOM 854 C CA . ALA A 1 111 ? -11.535 8.222 9.354 1.00 97.94 111 ALA A CA 1
ATOM 855 C C . ALA A 1 111 ? -11.096 8.636 10.764 1.00 97.94 111 ALA A C 1
ATOM 857 O O . ALA A 1 111 ? -10.619 7.807 11.537 1.00 97.94 111 ALA A O 1
ATOM 858 N N . ARG A 1 112 ? -11.293 9.903 11.144 1.00 97.69 112 ARG A N 1
ATOM 859 C CA . ARG A 1 112 ? -10.967 10.380 12.496 1.00 97.69 112 ARG A CA 1
ATOM 860 C C . ARG A 1 112 ? -11.785 9.672 13.565 1.00 97.69 112 ARG A C 1
ATOM 862 O O . ARG A 1 112 ? -11.231 9.269 14.587 1.00 97.69 112 ARG A O 1
ATOM 869 N N . GLU A 1 113 ? -13.085 9.516 13.333 1.00 98.38 113 GLU A N 1
ATOM 870 C CA . GLU A 1 113 ? -13.977 8.807 14.245 1.00 98.38 113 GLU A CA 1
ATOM 871 C C . GLU A 1 113 ? -13.534 7.350 14.422 1.00 98.38 113 GLU A C 1
ATOM 873 O O . GLU A 1 113 ? -13.348 6.899 15.552 1.00 98.38 113 GLU A O 1
ATOM 878 N N . GLY A 1 114 ? -13.296 6.635 13.319 1.00 98.56 114 GLY A N 1
ATOM 879 C CA . GLY A 1 114 ? -12.851 5.245 13.346 1.00 98.56 114 GLY A CA 1
ATOM 880 C C . GLY A 1 114 ? -11.498 5.069 14.036 1.00 98.56 114 GLY A C 1
ATOM 881 O O . GLY A 1 114 ? -11.346 4.174 14.866 1.00 98.56 114 GLY A O 1
ATOM 882 N N . ALA A 1 115 ? -10.525 5.940 13.757 1.00 98.75 115 ALA A N 1
ATOM 883 C CA . ALA A 1 115 ? -9.206 5.873 14.383 1.00 98.75 115 ALA A CA 1
ATOM 884 C C . ALA A 1 115 ? -9.279 6.114 15.894 1.00 98.75 115 ALA A C 1
ATOM 886 O O . ALA A 1 115 ? -8.626 5.399 16.656 1.00 98.75 115 ALA A O 1
ATOM 887 N N . ARG A 1 116 ? -10.122 7.061 16.332 1.00 98.62 116 ARG A N 1
ATOM 888 C CA . ARG A 1 116 ? -10.402 7.305 17.753 1.00 98.62 116 ARG A CA 1
ATOM 889 C C . ARG A 1 116 ? -11.029 6.076 18.414 1.00 98.62 116 ARG A C 1
ATOM 891 O O . ARG A 1 116 ? -10.549 5.647 19.455 1.00 98.62 116 ARG A O 1
ATOM 898 N N . LEU A 1 117 ? -12.055 5.481 17.802 1.00 98.75 117 LEU A N 1
ATOM 899 C CA . LEU A 1 117 ? -12.724 4.291 18.343 1.00 98.75 117 LEU A CA 1
ATOM 900 C C . LEU A 1 117 ? -11.780 3.084 18.443 1.00 98.75 117 LEU A C 1
ATOM 902 O O . LEU A 1 117 ? -11.831 2.341 19.422 1.00 98.75 117 LEU A O 1
ATOM 906 N N . ILE A 1 118 ? -10.898 2.894 17.456 1.00 98.88 118 ILE A N 1
ATOM 907 C CA . ILE A 1 118 ? -9.866 1.848 17.492 1.00 98.88 118 ILE A CA 1
ATOM 908 C C . ILE A 1 118 ? -8.873 2.105 18.625 1.00 98.88 118 ILE A C 1
ATOM 910 O O . ILE A 1 118 ? -8.592 1.183 19.390 1.00 98.88 118 ILE A O 1
ATOM 914 N N . ALA A 1 119 ? -8.375 3.337 18.759 1.00 98.81 119 ALA A N 1
ATOM 915 C CA . ALA A 1 119 ? -7.463 3.711 19.835 1.00 98.81 119 ALA A CA 1
ATOM 916 C C . ALA A 1 119 ? -8.085 3.453 21.215 1.00 98.81 119 ALA A C 1
ATOM 918 O O . ALA A 1 119 ? -7.523 2.696 22.001 1.00 98.81 119 ALA A O 1
ATOM 919 N N . GLU A 1 120 ? -9.287 3.976 21.465 1.00 98.81 120 GLU A N 1
ATOM 920 C CA . GLU A 1 120 ? -10.009 3.796 22.731 1.00 98.81 120 GLU A CA 1
ATOM 921 C C . GLU A 1 120 ? -10.255 2.319 23.044 1.00 98.81 120 GLU A C 1
ATOM 923 O O . GLU A 1 120 ? -10.075 1.874 24.179 1.00 98.81 120 GLU A O 1
ATOM 928 N N . LYS A 1 121 ? -10.629 1.527 22.032 1.00 98.81 121 LYS A N 1
ATOM 929 C CA . LYS A 1 121 ? -10.834 0.090 22.208 1.00 98.81 121 LYS A CA 1
ATOM 930 C C . LYS A 1 121 ? -9.532 -0.628 22.549 1.00 98.81 121 LYS A C 1
ATOM 932 O O . LYS A 1 121 ? -9.533 -1.494 23.420 1.00 98.81 121 LYS A O 1
ATOM 937 N N . PHE A 1 122 ? -8.434 -0.281 21.884 1.00 98.81 122 PHE A N 1
ATOM 938 C CA . PHE A 1 122 ? -7.119 -0.853 22.161 1.00 98.81 122 PHE A CA 1
ATOM 939 C C . PHE A 1 122 ? -6.643 -0.504 23.572 1.00 98.81 122 PHE A C 1
ATOM 941 O O . PHE A 1 122 ? -6.193 -1.390 24.291 1.00 98.81 122 PHE A O 1
ATOM 948 N N . GLU A 1 123 ? -6.795 0.749 23.995 1.00 98.81 123 GLU A N 1
ATOM 949 C CA . GLU A 1 123 ? -6.441 1.201 25.343 1.00 98.81 123 GLU A CA 1
ATOM 950 C C . GLU A 1 123 ? -7.278 0.493 26.416 1.00 98.81 123 GLU A C 1
ATOM 952 O O . GLU A 1 123 ? -6.724 -0.040 27.381 1.00 98.81 123 GLU A O 1
ATOM 957 N N . ALA A 1 124 ? -8.596 0.400 26.222 1.00 98.75 124 ALA A N 1
ATOM 958 C CA . ALA A 1 124 ? -9.487 -0.302 27.141 1.00 98.75 124 ALA A CA 1
ATOM 959 C C . ALA A 1 124 ? -9.143 -1.796 27.257 1.00 98.75 124 ALA A C 1
ATOM 961 O O . ALA A 1 124 ? -9.091 -2.342 28.359 1.00 98.75 124 ALA A O 1
ATOM 962 N N . ASP A 1 125 ? -8.867 -2.459 26.134 1.00 98.69 125 ASP A N 1
ATOM 963 C CA . ASP A 1 125 ? -8.545 -3.886 26.109 1.00 98.69 125 ASP A CA 1
ATOM 964 C C . ASP A 1 125 ? -7.142 -4.182 26.672 1.00 98.69 125 ASP A C 1
ATOM 966 O O . ASP A 1 125 ? -6.929 -5.268 27.218 1.00 98.69 125 ASP A O 1
ATOM 970 N N . ILE A 1 126 ? -6.214 -3.216 26.628 1.00 98.62 126 ILE A N 1
ATOM 971 C CA . ILE A 1 126 ? -4.942 -3.277 27.365 1.00 98.62 126 ILE A CA 1
ATOM 972 C C . ILE A 1 126 ? -5.192 -3.225 28.873 1.00 98.62 126 ILE A C 1
ATOM 974 O O . ILE A 1 126 ? -4.672 -4.067 29.605 1.00 98.62 126 ILE A O 1
ATOM 978 N N . VAL A 1 127 ? -6.017 -2.283 29.346 1.00 98.44 127 VAL A N 1
ATOM 979 C CA . VAL A 1 127 ? -6.372 -2.167 30.774 1.00 98.44 127 VAL A CA 1
ATOM 980 C C . VAL A 1 127 ? -7.066 -3.437 31.280 1.00 98.44 127 VAL A C 1
ATOM 982 O O . VAL A 1 127 ? -6.824 -3.873 32.402 1.00 98.44 127 VAL A O 1
ATOM 985 N N . GLN A 1 128 ? -7.890 -4.067 30.442 1.00 98.19 128 GLN A N 1
ATOM 986 C CA . GLN A 1 128 ? -8.578 -5.325 30.753 1.00 98.19 128 GLN A CA 1
ATOM 987 C C . GLN A 1 128 ? -7.693 -6.575 30.609 1.00 98.19 128 GLN A C 1
ATOM 989 O O . GLN A 1 128 ? -8.155 -7.680 30.890 1.00 98.19 128 GLN A O 1
ATOM 994 N N . GLY A 1 129 ? -6.448 -6.439 30.145 1.00 97.75 129 GLY A N 1
ATOM 995 C CA . GLY A 1 129 ? -5.533 -7.565 29.944 1.00 97.75 129 GLY A CA 1
ATOM 996 C C . GLY A 1 129 ? -5.903 -8.491 28.779 1.00 97.75 129 GLY A C 1
ATOM 997 O O . GLY A 1 129 ? -5.413 -9.617 28.719 1.00 97.75 129 GLY A O 1
ATOM 998 N N . ARG A 1 130 ? -6.748 -8.047 27.837 1.00 98.19 130 ARG A N 1
ATOM 999 C CA . ARG A 1 130 ? -7.089 -8.821 26.626 1.00 98.19 130 ARG A CA 1
ATOM 1000 C C . ARG A 1 130 ? -5.936 -8.882 25.622 1.00 98.19 130 ARG A C 1
ATOM 1002 O O . ARG A 1 130 ? -5.848 -9.837 24.854 1.00 98.19 130 ARG A O 1
ATOM 1009 N N . VAL A 1 131 ? -5.078 -7.866 25.620 1.00 98.50 131 VAL A N 1
ATOM 1010 C CA . VAL A 1 131 ? -3.827 -7.794 24.857 1.00 98.50 131 VAL A CA 1
ATOM 1011 C C . VAL A 1 131 ? -2.822 -6.975 25.665 1.00 98.50 131 VAL A C 1
ATOM 1013 O O . VAL A 1 131 ? -3.201 -5.998 26.304 1.00 98.50 131 VAL A O 1
ATOM 1016 N N . SER A 1 132 ? -1.545 -7.355 25.681 1.00 98.38 132 SER A N 1
ATOM 1017 C CA . SER A 1 132 ? -0.520 -6.516 26.311 1.00 98.38 132 SER A CA 1
ATOM 1018 C C . SER A 1 132 ? -0.121 -5.366 25.380 1.00 98.38 132 SER A C 1
ATOM 1020 O O . SER A 1 132 ? -0.256 -5.457 24.156 1.00 98.38 132 SER A O 1
ATOM 1022 N N . LEU A 1 133 ? 0.423 -4.287 25.950 1.00 97.94 133 LEU A N 1
ATOM 1023 C CA . LEU A 1 133 ? 0.985 -3.197 25.150 1.00 97.94 133 LEU A CA 1
ATOM 1024 C C . LEU A 1 133 ? 2.105 -3.709 24.229 1.00 97.94 133 LEU A C 1
ATOM 1026 O O . LEU A 1 133 ? 2.149 -3.341 23.059 1.00 97.94 133 LEU A O 1
ATOM 1030 N N . ASP A 1 134 ? 2.972 -4.587 24.732 1.00 98.25 134 ASP A N 1
ATOM 1031 C CA . ASP A 1 134 ? 4.079 -5.147 23.953 1.00 98.25 134 ASP A CA 1
ATOM 1032 C C . ASP A 1 134 ? 3.591 -6.023 22.798 1.00 98.25 134 ASP A C 1
ATOM 1034 O O . ASP A 1 134 ? 4.146 -5.959 21.705 1.00 98.25 134 ASP A O 1
ATOM 1038 N N . ASP A 1 135 ? 2.516 -6.788 22.997 1.00 98.38 135 ASP A N 1
ATOM 1039 C CA . ASP A 1 135 ? 1.951 -7.640 21.951 1.00 98.38 135 ASP A CA 1
ATOM 1040 C C . ASP A 1 135 ? 1.301 -6.793 20.866 1.00 98.38 135 ASP A C 1
ATOM 1042 O O . ASP A 1 135 ? 1.529 -7.047 19.688 1.00 98.38 135 ASP A O 1
ATOM 1046 N N . LEU A 1 136 ? 0.553 -5.751 21.243 1.00 98.44 136 LEU A N 1
ATOM 1047 C CA . LEU A 1 136 ? -0.065 -4.820 20.297 1.00 98.44 136 LEU A CA 1
ATOM 1048 C C . LEU A 1 136 ? 0.979 -4.032 19.483 1.00 98.44 136 LEU A C 1
ATOM 1050 O O . LEU A 1 136 ? 0.755 -3.685 18.316 1.00 98.44 136 LEU A O 1
ATOM 1054 N N . PHE A 1 137 ? 2.133 -3.751 20.091 1.00 98.44 137 PHE A N 1
ATOM 1055 C CA . PHE A 1 137 ? 3.258 -3.070 19.457 1.00 98.44 137 PHE A CA 1
ATOM 1056 C C . PHE A 1 137 ? 4.304 -4.024 18.858 1.00 98.44 137 PHE A C 1
ATOM 1058 O O . PHE A 1 137 ? 5.312 -3.543 18.341 1.00 98.44 137 PHE A O 1
ATOM 1065 N N . ASP A 1 138 ? 4.057 -5.337 18.834 1.00 98.19 138 ASP A N 1
ATOM 1066 C CA . ASP A 1 138 ? 4.958 -6.303 18.206 1.00 98.19 138 ASP A CA 1
ATOM 1067 C C . ASP A 1 138 ? 5.148 -5.972 16.721 1.00 98.19 138 ASP A C 1
ATOM 1069 O O . ASP A 1 138 ? 4.195 -5.670 16.003 1.00 98.19 138 ASP A O 1
ATOM 1073 N N . ARG A 1 139 ? 6.400 -5.988 16.260 1.00 96.94 139 ARG A N 1
ATOM 1074 C CA . ARG A 1 139 ? 6.785 -5.756 14.856 1.00 96.94 139 ARG A CA 1
ATOM 1075 C C . ARG A 1 139 ? 7.564 -6.935 14.277 1.00 96.94 139 ARG A C 1
ATOM 1077 O O . ARG A 1 139 ? 8.110 -6.835 13.178 1.00 96.94 139 ARG A O 1
ATOM 1084 N N . ASN A 1 140 ? 7.614 -8.056 14.996 1.00 97.44 140 ASN A N 1
ATOM 1085 C CA . ASN A 1 140 ? 8.252 -9.280 14.540 1.00 97.44 140 ASN A CA 1
ATOM 1086 C C . ASN A 1 140 ? 7.318 -10.076 13.614 1.00 97.44 140 ASN A C 1
ATOM 1088 O O . ASN A 1 140 ? 6.709 -11.073 14.001 1.00 97.44 140 ASN A O 1
ATOM 1092 N N . TYR A 1 141 ? 7.196 -9.607 12.375 1.00 97.56 141 TYR A N 1
ATOM 1093 C CA . TYR A 1 141 ? 6.354 -10.226 11.356 1.00 97.56 141 TYR A CA 1
ATOM 1094 C C . TYR A 1 141 ? 6.984 -11.519 10.828 1.00 97.56 141 TYR A C 1
ATOM 1096 O O . TYR A 1 141 ? 7.988 -11.479 10.115 1.00 97.56 141 TYR A O 1
ATOM 1104 N N . LYS A 1 142 ? 6.370 -12.664 11.124 1.00 97.88 142 LYS A N 1
ATOM 1105 C CA . LYS A 1 142 ? 6.830 -13.977 10.654 1.00 97.88 142 LYS A CA 1
ATOM 1106 C C . LYS A 1 142 ? 6.114 -14.356 9.360 1.00 97.88 142 LYS A C 1
ATOM 1108 O O . LYS A 1 142 ? 4.886 -14.370 9.373 1.00 97.88 142 LYS A O 1
ATOM 1113 N N . PRO A 1 143 ? 6.821 -14.651 8.256 1.00 97.25 143 PRO A N 1
ATOM 1114 C CA . PRO A 1 143 ? 6.170 -15.036 7.010 1.00 97.25 143 PRO A CA 1
ATOM 1115 C C . PRO A 1 143 ? 5.400 -16.351 7.180 1.00 97.25 143 PRO A C 1
ATOM 1117 O O . PRO A 1 143 ? 5.864 -17.276 7.846 1.00 97.25 143 PRO A O 1
ATOM 1120 N N . VAL A 1 144 ? 4.225 -16.429 6.562 1.00 94.31 144 VAL A N 1
ATOM 1121 C CA . VAL A 1 144 ? 3.403 -17.638 6.491 1.00 94.31 144 VAL A CA 1
ATOM 1122 C C . VAL A 1 144 ? 3.841 -18.437 5.259 1.00 94.31 144 VAL A C 1
ATOM 1124 O O . VAL A 1 144 ? 3.768 -17.905 4.144 1.00 94.31 144 VAL A O 1
ATOM 1127 N N . PRO A 1 145 ? 4.300 -19.692 5.421 1.00 92.19 145 PRO A N 1
ATOM 1128 C CA . PRO A 1 145 ? 4.725 -20.525 4.299 1.00 92.19 145 PRO A CA 1
ATOM 1129 C C . PRO A 1 145 ? 3.625 -20.695 3.246 1.00 92.19 145 PRO A C 1
ATOM 1131 O O . PRO A 1 145 ? 2.442 -20.707 3.578 1.00 92.19 145 PRO A O 1
ATOM 1134 N N . ASN A 1 146 ? 4.025 -20.889 1.986 1.00 88.81 146 ASN A N 1
ATOM 1135 C CA . ASN A 1 146 ? 3.125 -21.199 0.867 1.00 88.81 146 ASN A CA 1
ATOM 1136 C C . ASN A 1 146 ? 2.036 -20.138 0.607 1.00 88.81 146 ASN A C 1
ATOM 1138 O O . ASN A 1 146 ? 0.913 -20.474 0.243 1.00 88.81 146 ASN A O 1
ATOM 1142 N N . THR A 1 147 ? 2.361 -18.852 0.779 1.00 89.88 147 THR A N 1
ATOM 1143 C CA . THR A 1 147 ? 1.464 -17.732 0.447 1.00 89.88 147 THR A CA 1
ATOM 1144 C C . THR A 1 147 ? 2.091 -16.824 -0.611 1.00 89.88 147 THR A C 1
ATOM 1146 O O . THR A 1 147 ? 3.283 -16.531 -0.547 1.00 89.88 147 THR A O 1
ATOM 1149 N N . SER A 1 148 ? 1.300 -16.389 -1.599 1.00 87.00 148 SER A N 1
ATOM 1150 C CA . SER A 1 148 ? 1.739 -15.461 -2.650 1.00 87.00 148 SER A CA 1
ATOM 1151 C C . SER A 1 148 ? 0.627 -14.459 -3.002 1.00 87.00 148 SER A C 1
ATOM 1153 O O . SER A 1 148 ? -0.389 -14.882 -3.559 1.00 87.00 148 SER A O 1
ATOM 1155 N N . PRO A 1 149 ? 0.793 -13.148 -2.713 1.00 89.44 149 PRO A N 1
ATOM 1156 C CA . PRO A 1 149 ? 1.907 -12.514 -2.009 1.00 89.44 149 PRO A CA 1
ATOM 1157 C C . PRO A 1 149 ? 2.119 -13.037 -0.590 1.00 89.44 149 PRO A C 1
ATOM 1159 O O . PRO A 1 149 ? 1.198 -13.566 0.037 1.00 89.44 149 PRO A O 1
ATOM 1162 N N . THR A 1 150 ? 3.337 -12.835 -0.083 1.00 93.50 150 THR A N 1
ATOM 1163 C CA . THR A 1 150 ? 3.725 -13.233 1.269 1.00 93.50 150 THR A CA 1
ATOM 1164 C C . THR A 1 150 ? 2.775 -12.640 2.300 1.00 93.50 150 THR A C 1
ATOM 1166 O O . THR A 1 150 ? 2.593 -11.421 2.389 1.00 93.50 150 THR A O 1
ATOM 1169 N N . ARG A 1 151 ? 2.198 -13.518 3.114 1.00 95.56 151 ARG A N 1
ATOM 1170 C CA . ARG A 1 151 ? 1.452 -13.147 4.313 1.00 95.56 151 ARG A CA 1
ATOM 1171 C C . ARG A 1 151 ? 2.342 -13.283 5.533 1.00 95.56 151 ARG A C 1
ATOM 1173 O O . ARG A 1 151 ? 3.323 -14.020 5.516 1.00 95.56 151 ARG A O 1
ATOM 1180 N N . PHE A 1 152 ? 1.995 -12.582 6.596 1.00 97.56 152 PHE A N 1
ATOM 1181 C CA . PHE A 1 152 ? 2.742 -12.576 7.841 1.00 97.56 152 PHE A CA 1
ATOM 1182 C C . PHE A 1 152 ? 1.836 -12.880 9.021 1.00 97.56 152 PHE A C 1
ATOM 1184 O O . PHE A 1 152 ? 0.622 -12.749 8.937 1.00 97.56 152 PHE A O 1
ATOM 1191 N N . THR A 1 153 ? 2.444 -13.253 10.137 1.00 97.62 153 THR A N 1
ATOM 1192 C CA . THR A 1 153 ? 1.767 -13.275 11.421 1.00 97.62 153 THR A CA 1
ATOM 1193 C C . THR A 1 153 ? 2.580 -12.574 12.504 1.00 97.62 153 THR A C 1
ATOM 1195 O O . THR A 1 153 ? 3.810 -12.507 12.433 1.00 97.62 153 THR A O 1
ATOM 1198 N N . THR A 1 154 ? 1.883 -12.027 13.491 1.00 97.94 154 THR A N 1
ATOM 1199 C CA . THR A 1 154 ? 2.403 -11.283 14.640 1.00 97.94 154 THR A CA 1
ATOM 1200 C C . THR A 1 154 ? 1.507 -11.508 15.862 1.00 97.94 154 THR A C 1
ATOM 1202 O O . THR A 1 154 ? 0.373 -11.982 15.753 1.00 97.94 154 THR A O 1
ATOM 1205 N N . ARG A 1 155 ? 2.016 -11.191 17.056 1.00 98.25 155 ARG A N 1
ATOM 1206 C CA . ARG A 1 155 ? 1.388 -11.527 18.346 1.00 98.25 155 ARG A CA 1
ATOM 1207 C C . ARG A 1 155 ? -0.033 -10.971 18.512 1.00 98.25 155 ARG A C 1
ATOM 1209 O O . ARG A 1 155 ? -0.858 -11.608 19.161 1.00 98.25 155 ARG A O 1
ATOM 1216 N N . PHE A 1 156 ? -0.344 -9.831 17.894 1.00 98.19 156 PHE A N 1
ATOM 1217 C CA . PHE A 1 156 ? -1.650 -9.173 18.014 1.00 98.19 156 PHE A CA 1
ATOM 1218 C C . PHE A 1 156 ? -2.687 -9.584 16.956 1.00 98.19 156 PHE A C 1
ATOM 1220 O O . PHE A 1 156 ? -3.809 -9.072 16.976 1.00 98.19 156 PHE A O 1
ATOM 1227 N N . ASP A 1 157 ? -2.362 -10.498 16.037 1.00 97.88 157 ASP A N 1
ATOM 1228 C CA . ASP A 1 157 ? -3.266 -10.870 14.940 1.00 97.88 157 ASP A CA 1
ATOM 1229 C C . ASP A 1 157 ? -4.608 -11.396 15.433 1.00 97.88 157 ASP A C 1
ATOM 1231 O O . ASP A 1 157 ? -5.653 -10.886 15.049 1.00 97.88 157 ASP A O 1
ATOM 1235 N N . ARG A 1 158 ? -4.581 -12.377 16.342 1.00 97.62 158 ARG A N 1
ATOM 1236 C CA . ARG A 1 158 ? -5.807 -12.977 16.882 1.00 97.62 158 ARG A CA 1
ATOM 1237 C C . ARG A 1 158 ? -6.690 -11.936 17.566 1.00 97.62 158 ARG A C 1
ATOM 1239 O O . ARG A 1 158 ? -7.911 -12.011 17.481 1.00 97.62 158 ARG A O 1
ATOM 1246 N N . TYR A 1 159 ? -6.068 -10.993 18.268 1.00 98.56 159 TYR A N 1
ATOM 1247 C CA . TYR A 1 159 ? -6.770 -9.911 18.945 1.00 98.56 159 TYR A CA 1
ATOM 1248 C C . TYR A 1 159 ? -7.434 -8.965 17.934 1.00 98.56 159 TYR A C 1
ATOM 1250 O O . TYR A 1 159 ? -8.629 -8.689 18.027 1.00 98.56 159 TYR A O 1
ATOM 1258 N N . THR A 1 160 ? -6.681 -8.521 16.929 1.00 98.38 160 THR A N 1
ATOM 1259 C CA . THR A 1 160 ? -7.190 -7.611 15.894 1.00 98.38 160 THR A CA 1
ATOM 1260 C C . THR A 1 160 ? -8.268 -8.251 15.023 1.00 98.38 160 THR A C 1
ATOM 1262 O O . THR A 1 160 ? -9.265 -7.588 14.749 1.00 98.38 160 THR A O 1
ATOM 1265 N N . ASP A 1 161 ? -8.165 -9.547 14.718 1.00 98.00 161 ASP A N 1
ATOM 1266 C CA . ASP A 1 161 ? -9.193 -10.299 13.985 1.00 98.00 161 ASP A CA 1
ATOM 1267 C C . ASP A 1 161 ? -10.538 -10.359 14.735 1.00 98.00 161 ASP A C 1
ATOM 1269 O O . ASP A 1 161 ? -11.591 -10.457 14.111 1.00 98.00 161 ASP A O 1
ATOM 1273 N N . GLN A 1 162 ? -10.526 -10.264 16.069 1.00 97.94 162 GLN A N 1
ATOM 1274 C CA . GLN A 1 162 ? -11.740 -10.228 16.896 1.00 97.94 162 GLN A CA 1
ATOM 1275 C C . GLN A 1 162 ? -12.317 -8.820 17.069 1.00 97.94 162 GLN A C 1
ATOM 1277 O O . GLN A 1 162 ? -13.514 -8.674 17.303 1.00 97.94 162 GLN A O 1
ATOM 1282 N N . VAL A 1 163 ? -11.467 -7.793 17.035 1.00 98.31 163 VAL A N 1
ATOM 1283 C CA . VAL A 1 163 ? -11.837 -6.426 17.432 1.00 98.31 163 VAL A CA 1
ATOM 1284 C C . VAL A 1 163 ? -12.091 -5.523 16.233 1.00 98.31 163 VAL A C 1
ATOM 1286 O O . VAL A 1 163 ? -13.098 -4.817 16.201 1.00 98.31 163 VAL A O 1
ATOM 1289 N N . LEU A 1 164 ? -11.198 -5.538 15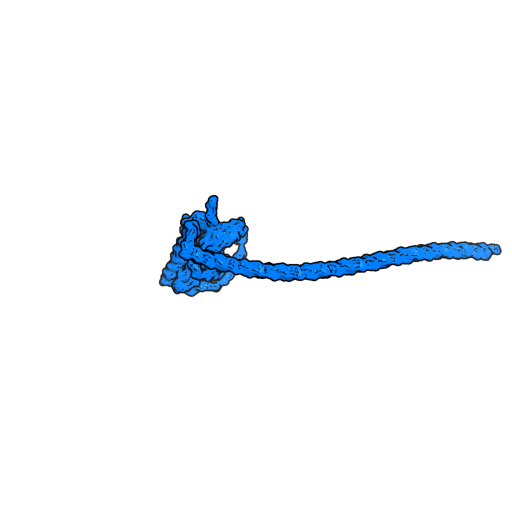.243 1.00 98.50 164 LEU A N 1
ATOM 1290 C CA . LEU A 1 164 ? -11.238 -4.597 14.128 1.00 98.50 164 LEU A CA 1
ATOM 1291 C C . LEU A 1 164 ? -12.494 -4.713 13.254 1.00 98.50 164 LEU A C 1
ATOM 1293 O O . LEU A 1 164 ? -13.003 -3.657 12.881 1.00 98.50 164 LEU A O 1
ATOM 1297 N N . PRO A 1 165 ? -13.059 -5.902 12.950 1.00 98.19 165 PRO A N 1
ATOM 1298 C CA . PRO A 1 165 ? -14.248 -5.981 12.099 1.00 98.19 165 PRO A CA 1
ATOM 1299 C C . PRO A 1 165 ? -15.430 -5.161 12.634 1.00 98.19 165 PRO A C 1
ATOM 1301 O O . PRO A 1 165 ? -16.054 -4.417 11.884 1.00 98.19 165 PRO A O 1
ATOM 1304 N N . ALA A 1 166 ? -15.686 -5.204 13.945 1.00 98.19 166 ALA A N 1
ATOM 1305 C CA . ALA A 1 166 ? -16.781 -4.454 14.563 1.00 98.19 166 ALA A CA 1
ATOM 1306 C C . ALA A 1 166 ? -16.599 -2.924 14.495 1.00 98.19 166 ALA A C 1
ATOM 1308 O O . ALA A 1 166 ? -17.571 -2.190 14.646 1.00 98.19 166 ALA A O 1
ATOM 1309 N N . LEU A 1 167 ? -15.371 -2.445 14.270 1.00 98.44 167 LEU A N 1
ATOM 1310 C CA . LEU A 1 167 ? -15.034 -1.022 14.181 1.00 98.44 167 LEU A CA 1
ATOM 1311 C C . LEU A 1 167 ? -14.887 -0.544 12.731 1.00 98.44 167 LEU A C 1
ATOM 1313 O O . LEU A 1 167 ? -15.237 0.588 12.418 1.00 98.44 167 LEU A O 1
ATOM 1317 N N . GLN A 1 168 ? -14.376 -1.403 11.847 1.00 98.38 168 GLN A N 1
ATOM 1318 C CA . GLN A 1 168 ? -14.109 -1.087 10.443 1.00 98.38 168 GLN A CA 1
ATOM 1319 C C . GLN A 1 168 ? -15.363 -1.207 9.572 1.00 98.38 168 GLN A C 1
ATOM 1321 O O . GLN A 1 168 ? -15.634 -0.318 8.768 1.00 98.38 168 GLN A O 1
ATOM 1326 N N . GLU A 1 169 ? -16.139 -2.286 9.725 1.00 97.69 169 GLU A N 1
ATOM 1327 C CA . GLU A 1 169 ? -17.293 -2.565 8.857 1.00 97.69 169 GLU A CA 1
ATOM 1328 C C . GLU A 1 169 ? -18.368 -1.473 8.892 1.00 97.69 169 GLU A C 1
ATOM 1330 O O . GLU A 1 169 ? -18.818 -1.069 7.817 1.00 97.69 169 GLU A O 1
ATOM 1335 N N . PRO A 1 170 ? -18.768 -0.932 10.065 1.00 98.00 170 PRO A N 1
ATOM 1336 C CA . PRO A 1 170 ? -19.822 0.079 10.111 1.00 98.00 170 PRO A CA 1
ATOM 1337 C C . PRO A 1 170 ? -19.465 1.384 9.393 1.00 98.00 170 PRO A C 1
ATOM 1339 O O . PRO A 1 170 ? -20.360 2.165 9.083 1.00 98.00 170 PRO A O 1
ATOM 1342 N N . LEU A 1 171 ? -18.180 1.646 9.126 1.00 97.94 171 LEU A N 1
ATOM 1343 C CA . LEU A 1 171 ? -17.758 2.839 8.391 1.00 97.94 171 LEU A CA 1
ATOM 1344 C C . LEU A 1 171 ? -18.169 2.761 6.917 1.00 97.94 171 LEU A C 1
ATOM 1346 O O . LEU A 1 171 ? -18.549 3.776 6.340 1.00 97.94 171 LEU A O 1
ATOM 1350 N N . LEU A 1 172 ? -18.144 1.566 6.319 1.00 97.44 172 LEU A N 1
ATOM 1351 C CA . LEU A 1 172 ? -18.354 1.369 4.880 1.00 97.44 172 LEU A CA 1
ATOM 1352 C C . LEU A 1 172 ? -19.749 1.782 4.409 1.00 97.44 172 LEU A C 1
ATOM 1354 O O . LEU A 1 172 ? -19.900 2.272 3.297 1.00 97.44 172 LEU A O 1
ATOM 1358 N N . SER A 1 173 ? -20.771 1.614 5.249 1.00 95.94 173 SER A N 1
ATOM 1359 C CA . SER A 1 173 ? -22.152 1.971 4.904 1.00 95.94 173 SER A CA 1
ATOM 1360 C C . SER A 1 173 ? -22.465 3.459 5.081 1.00 95.94 173 SER A C 1
ATOM 1362 O O . SER A 1 173 ? -23.542 3.904 4.690 1.00 95.94 173 SER A O 1
ATOM 1364 N N . ARG A 1 174 ? -21.548 4.240 5.667 1.00 97.06 174 ARG A N 1
ATOM 1365 C CA . ARG A 1 174 ? -21.768 5.658 5.995 1.00 97.06 174 ARG A CA 1
ATOM 1366 C C . ARG A 1 174 ? -21.352 6.617 4.883 1.00 97.06 174 ARG A C 1
ATOM 1368 O O . ARG A 1 174 ? -21.570 7.820 5.020 1.00 97.06 174 ARG A O 1
ATOM 1375 N N . HIS A 1 175 ? -20.760 6.111 3.804 1.00 96.12 175 HIS A N 1
ATOM 1376 C CA . HIS A 1 175 ? -20.378 6.923 2.659 1.00 96.12 175 HIS A CA 1
ATOM 1377 C C . HIS A 1 175 ? -20.369 6.102 1.367 1.00 96.12 175 HIS A C 1
ATOM 1379 O O . HIS A 1 175 ? -19.700 5.078 1.266 1.00 96.12 175 HIS A O 1
ATOM 1385 N N . GLU A 1 176 ? -21.063 6.598 0.349 1.00 94.12 176 GLU A N 1
ATOM 1386 C CA . GLU A 1 176 ? -21.334 5.917 -0.918 1.00 94.12 176 GLU A CA 1
ATOM 1387 C C . GLU A 1 176 ? -20.076 5.573 -1.730 1.00 94.12 176 GLU A C 1
ATOM 1389 O O . GLU A 1 176 ? -20.047 4.587 -2.462 1.00 94.12 176 GLU A O 1
ATOM 1394 N N . GLY A 1 177 ? -19.019 6.370 -1.581 1.00 94.44 177 GLY A N 1
ATOM 1395 C CA . GLY A 1 177 ? -17.736 6.129 -2.235 1.00 94.44 177 GLY A CA 1
ATOM 1396 C C . GLY A 1 177 ? -16.857 5.065 -1.577 1.00 94.44 177 GLY A C 1
ATOM 1397 O O . GLY A 1 177 ? -15.894 4.640 -2.214 1.00 94.44 177 GLY A O 1
ATOM 1398 N N . LEU A 1 178 ? -17.116 4.664 -0.322 1.00 96.44 178 LEU A N 1
ATOM 1399 C CA . LEU A 1 178 ? -16.202 3.796 0.430 1.00 96.44 178 LEU A CA 1
ATOM 1400 C C . LEU A 1 178 ? -16.136 2.386 -0.158 1.00 96.44 178 LEU A C 1
ATOM 1402 O O . LEU A 1 178 ? -17.143 1.726 -0.391 1.00 96.44 178 LEU A O 1
ATOM 1406 N N . VAL A 1 179 ? -14.908 1.906 -0.341 1.00 95.19 179 VAL A N 1
ATOM 1407 C CA . VAL A 1 179 ? -14.596 0.554 -0.822 1.00 95.19 179 VAL A CA 1
ATOM 1408 C C . VAL A 1 179 ? -13.951 -0.278 0.283 1.00 95.19 179 VAL A C 1
ATOM 1410 O O . VAL A 1 179 ? -14.209 -1.479 0.387 1.00 95.19 179 VAL A O 1
ATOM 1413 N N . PHE A 1 180 ? -13.110 0.339 1.115 1.00 95.69 180 PHE A N 1
ATOM 1414 C CA . PHE A 1 180 ? -12.496 -0.329 2.258 1.00 95.69 180 PHE A CA 1
ATOM 1415 C C . PHE A 1 180 ? -12.220 0.629 3.417 1.00 95.69 180 PHE A C 1
ATOM 1417 O O . PHE A 1 180 ? -12.014 1.826 3.222 1.00 95.69 180 PHE A O 1
ATOM 1424 N N . ALA A 1 181 ? -12.162 0.052 4.617 1.00 98.06 181 ALA A N 1
ATOM 1425 C CA . ALA A 1 181 ? -11.765 0.698 5.857 1.00 98.06 181 ALA A CA 1
ATOM 1426 C C . ALA A 1 181 ? -10.853 -0.265 6.619 1.00 98.06 181 ALA A C 1
ATOM 1428 O O . ALA A 1 181 ? -11.296 -1.352 6.991 1.00 98.06 181 ALA A O 1
ATOM 1429 N N . ILE A 1 182 ? -9.576 0.083 6.785 1.00 98.00 182 ILE A N 1
ATOM 1430 C CA . ILE A 1 182 ? -8.574 -0.833 7.347 1.00 98.00 182 ILE A CA 1
ATOM 1431 C C . ILE A 1 182 ? -7.571 -0.121 8.246 1.00 98.00 182 ILE A C 1
ATOM 1433 O O . ILE A 1 182 ? -7.017 0.919 7.892 1.00 98.00 182 ILE A O 1
ATOM 1437 N N . ALA A 1 183 ? -7.293 -0.712 9.400 1.00 98.25 183 ALA A N 1
ATOM 1438 C CA . ALA A 1 183 ? -6.172 -0.331 10.237 1.00 98.25 183 ALA A CA 1
ATOM 1439 C C . ALA A 1 183 ? -4.883 -0.961 9.688 1.00 98.25 183 ALA A C 1
ATOM 1441 O O . ALA A 1 183 ? -4.867 -2.123 9.272 1.00 98.25 183 ALA A O 1
ATOM 1442 N N . CYS A 1 184 ? -3.787 -0.211 9.701 1.00 97.75 184 CYS A N 1
ATOM 1443 C CA . CYS A 1 184 ? -2.472 -0.703 9.311 1.00 97.75 184 CYS A CA 1
ATOM 1444 C C . CYS A 1 184 ? -1.394 -0.185 10.260 1.00 97.75 184 CYS A C 1
ATOM 1446 O O . CYS A 1 184 ? -1.525 0.903 10.812 1.00 97.75 184 CYS A O 1
ATOM 1448 N N . THR A 1 185 ? -0.327 -0.953 10.463 1.00 98.12 185 THR A N 1
ATOM 1449 C CA . THR A 1 185 ? 0.820 -0.506 11.266 1.00 98.12 185 THR A CA 1
ATOM 1450 C C . THR A 1 185 ? 1.712 0.452 10.476 1.00 98.12 185 THR A C 1
ATOM 1452 O O . THR A 1 185 ? 1.619 0.557 9.253 1.00 98.12 185 THR A O 1
ATOM 1455 N N . GLN A 1 186 ? 2.672 1.079 11.159 1.00 96.25 186 GLN A N 1
ATOM 1456 C CA . GLN A 1 186 ? 3.700 1.922 10.533 1.00 96.25 186 GLN A CA 1
ATOM 1457 C C . GLN A 1 186 ? 4.506 1.248 9.412 1.00 96.25 186 GLN A C 1
ATOM 1459 O O . GLN A 1 186 ? 5.061 1.937 8.565 1.00 96.25 186 GLN A O 1
ATOM 1464 N N . GLN A 1 187 ? 4.589 -0.085 9.391 1.00 95.44 187 GLN A N 1
ATOM 1465 C CA . GLN A 1 187 ? 5.303 -0.846 8.359 1.00 95.44 187 GLN A CA 1
ATOM 1466 C C . GLN A 1 187 ? 4.373 -1.272 7.210 1.00 95.44 187 GLN A C 1
ATOM 1468 O O . GLN A 1 187 ? 4.714 -2.183 6.459 1.00 95.44 187 GLN A O 1
ATOM 1473 N N . GLY A 1 188 ? 3.177 -0.679 7.116 1.00 95.69 188 GLY A N 1
ATOM 1474 C CA . GLY A 1 188 ? 2.176 -1.008 6.101 1.00 95.69 188 GLY A CA 1
ATOM 1475 C C . GLY A 1 188 ? 1.510 -2.370 6.309 1.00 95.69 188 GLY A C 1
ATOM 1476 O O . GLY A 1 188 ? 0.885 -2.892 5.387 1.00 95.69 188 GLY A O 1
ATOM 1477 N N . TYR A 1 189 ? 1.650 -2.988 7.489 1.00 97.62 189 TYR A N 1
ATOM 1478 C CA . TYR A 1 189 ? 1.029 -4.283 7.766 1.00 97.62 189 TYR A CA 1
ATOM 1479 C C . TYR A 1 189 ? -0.455 -4.114 8.075 1.00 97.62 189 TYR A C 1
ATOM 1481 O O . TYR A 1 189 ? -0.809 -3.397 9.009 1.00 97.62 189 TYR A O 1
ATOM 1489 N N . VAL A 1 190 ? -1.308 -4.807 7.324 1.00 97.94 190 VAL A N 1
ATOM 1490 C CA . VAL A 1 190 ? -2.759 -4.845 7.538 1.00 97.94 190 VAL A CA 1
ATOM 1491 C C . VAL A 1 190 ? -3.103 -6.148 8.261 1.00 97.94 190 VAL A C 1
ATOM 1493 O O . VAL A 1 190 ? -3.155 -7.195 7.611 1.00 97.94 190 VAL A O 1
ATOM 1496 N N . PRO A 1 191 ? -3.327 -6.131 9.589 1.00 97.81 191 PRO A N 1
ATOM 1497 C CA . PRO A 1 191 ? -3.666 -7.344 10.326 1.00 97.81 191 PRO A CA 1
ATOM 1498 C C . PRO A 1 191 ? -5.016 -7.910 9.894 1.00 97.81 191 PRO A C 1
ATOM 1500 O O . PRO A 1 191 ? -5.118 -9.103 9.622 1.00 97.81 191 PRO A O 1
ATOM 1503 N N . THR A 1 192 ? -6.036 -7.065 9.783 1.00 97.88 192 THR A N 1
ATOM 1504 C CA . THR A 1 192 ? -7.407 -7.498 9.51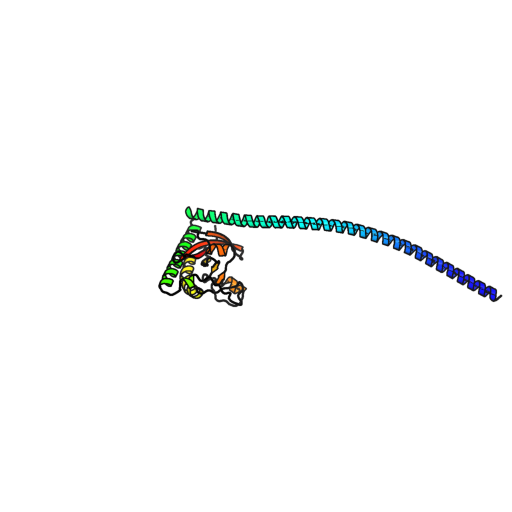1 1.00 97.88 192 THR A CA 1
ATOM 1505 C C . THR A 1 192 ? -8.043 -6.523 8.538 1.00 97.88 192 THR A C 1
ATOM 1507 O O . THR A 1 192 ? -8.276 -5.358 8.859 1.00 97.88 192 THR A O 1
ATOM 1510 N N . HIS A 1 193 ? -8.304 -6.992 7.326 1.00 97.44 193 HIS A N 1
ATOM 1511 C CA . HIS A 1 193 ? -9.003 -6.223 6.309 1.00 97.44 193 HIS A CA 1
ATOM 1512 C C . HIS A 1 193 ? -10.520 -6.246 6.563 1.00 97.44 193 HIS A C 1
ATOM 1514 O O . HIS A 1 193 ? -11.017 -7.108 7.289 1.00 97.44 193 HIS A O 1
ATOM 1520 N N . ASN A 1 194 ? -11.270 -5.331 5.945 1.00 96.00 194 ASN A N 1
ATOM 1521 C CA . ASN A 1 194 ? -12.729 -5.435 5.912 1.00 96.00 194 ASN A CA 1
ATOM 1522 C C . ASN A 1 194 ? -13.186 -6.742 5.229 1.00 96.00 194 ASN A C 1
ATOM 1524 O O . ASN A 1 194 ? -12.495 -7.276 4.357 1.00 96.00 194 ASN A O 1
ATOM 1528 N N . ASN A 1 195 ? -14.354 -7.244 5.618 1.00 96.06 195 ASN A N 1
ATOM 1529 C CA . ASN A 1 195 ? -14.890 -8.577 5.352 1.00 96.06 195 ASN A CA 1
ATOM 1530 C C . ASN A 1 195 ? -14.824 -8.977 3.878 1.00 96.06 195 ASN A C 1
ATOM 1532 O O . ASN A 1 195 ? -14.451 -10.108 3.563 1.00 96.06 195 ASN A O 1
ATOM 1536 N N . ALA A 1 196 ? -15.123 -8.047 2.966 1.00 94.50 196 ALA A N 1
ATOM 1537 C CA . ALA A 1 196 ? -15.067 -8.283 1.522 1.00 94.50 196 ALA A CA 1
ATOM 1538 C C . ALA A 1 196 ? -13.692 -8.795 1.047 1.00 94.50 196 ALA A C 1
ATOM 1540 O O . ALA A 1 196 ? -13.616 -9.554 0.083 1.00 94.50 196 ALA A O 1
ATOM 1541 N N . PHE A 1 197 ? -12.622 -8.425 1.754 1.00 94.56 197 PHE A N 1
ATOM 1542 C CA . PHE A 1 197 ? -11.246 -8.811 1.459 1.00 94.56 197 PHE A CA 1
ATOM 1543 C C . PHE A 1 197 ? -10.577 -9.544 2.633 1.00 94.56 197 PHE A C 1
ATOM 1545 O O . PHE A 1 197 ? -9.355 -9.506 2.763 1.00 94.56 197 PHE A O 1
ATOM 1552 N N . SER A 1 198 ? -11.343 -10.207 3.499 1.00 95.12 198 SER A N 1
ATOM 1553 C CA . SER A 1 198 ? -10.813 -11.020 4.606 1.00 95.12 198 SER A CA 1
ATOM 1554 C C . SER A 1 198 ? -11.373 -12.449 4.582 1.00 95.12 198 SER A C 1
ATOM 1556 O O . SER A 1 198 ? -11.614 -13.058 5.622 1.00 95.12 198 SER A O 1
ATOM 1558 N N . GLN A 1 199 ? -11.617 -12.986 3.382 1.00 95.44 199 GLN A N 1
ATOM 1559 C CA . GLN A 1 199 ? -12.167 -14.331 3.196 1.00 95.44 199 GLN A CA 1
ATOM 1560 C C . GLN A 1 199 ? -11.128 -15.419 3.518 1.00 95.44 199 GLN A C 1
ATOM 1562 O O . GLN A 1 199 ? -9.939 -15.193 3.299 1.00 95.44 199 GLN A O 1
ATOM 1567 N N . PRO A 1 200 ? -11.526 -16.607 4.007 1.00 93.62 200 PRO A N 1
ATOM 1568 C CA . PRO A 1 200 ? -10.600 -17.723 4.206 1.00 93.62 200 PRO A CA 1
ATOM 1569 C C . PRO A 1 200 ? -9.804 -18.058 2.936 1.00 93.62 200 PRO A C 1
ATOM 1571 O O . PRO A 1 200 ? -10.329 -17.947 1.829 1.00 93.62 200 PRO A O 1
ATOM 1574 N N . LEU A 1 201 ? -8.543 -18.467 3.105 1.00 91.94 201 LEU A N 1
ATOM 1575 C CA . LEU A 1 201 ? -7.699 -18.879 1.983 1.00 91.94 201 LEU A CA 1
ATOM 1576 C C . LEU A 1 201 ? -8.215 -20.184 1.380 1.00 91.94 201 LEU A C 1
ATOM 1578 O O . LEU A 1 201 ? -8.528 -21.134 2.098 1.00 91.94 201 LEU A O 1
ATOM 1582 N N . THR A 1 202 ? -8.275 -20.210 0.058 1.00 92.44 202 THR A N 1
ATOM 1583 C CA . THR A 1 202 ? -8.740 -21.338 -0.750 1.00 92.44 202 THR A CA 1
ATOM 1584 C C . THR A 1 202 ? -7.582 -22.186 -1.270 1.00 92.44 202 THR A C 1
ATOM 1586 O O . THR A 1 202 ? -7.791 -23.344 -1.624 1.00 92.44 202 THR A O 1
ATOM 1589 N N . GLY A 1 203 ? -6.365 -21.628 -1.303 1.00 89.06 203 GLY A N 1
ATOM 1590 C CA . GLY A 1 203 ? -5.192 -22.242 -1.925 1.00 89.06 203 GLY A CA 1
ATOM 1591 C C . GLY A 1 203 ? -5.023 -21.876 -3.404 1.00 89.06 203 GLY A C 1
ATOM 1592 O O . GLY A 1 203 ? -3.960 -22.127 -3.968 1.00 89.06 203 GLY A O 1
ATOM 1593 N N . ASP A 1 204 ? -6.024 -21.243 -4.023 1.00 90.25 204 ASP A N 1
ATOM 1594 C CA . ASP A 1 204 ? -5.906 -20.634 -5.346 1.00 90.25 204 ASP A CA 1
ATOM 1595 C C . ASP A 1 204 ? -5.377 -19.201 -5.200 1.00 90.25 204 ASP A C 1
ATOM 1597 O O . ASP A 1 204 ? -6.046 -18.324 -4.649 1.00 90.25 204 ASP A O 1
ATOM 1601 N N . ALA A 1 205 ? -4.169 -18.953 -5.713 1.00 87.94 205 ALA A N 1
ATOM 1602 C CA . ALA A 1 205 ? -3.506 -17.659 -5.585 1.00 87.94 205 ALA A CA 1
ATOM 1603 C C . ALA A 1 205 ? -4.320 -16.505 -6.196 1.00 87.94 205 ALA A C 1
ATOM 1605 O O . ALA A 1 205 ? -4.344 -15.410 -5.636 1.00 87.94 205 ALA A O 1
ATOM 1606 N N . THR A 1 206 ? -5.012 -16.720 -7.316 1.00 88.94 206 THR A N 1
ATOM 1607 C CA . THR A 1 206 ? -5.802 -15.668 -7.971 1.00 88.94 206 THR A CA 1
ATOM 1608 C C . THR A 1 206 ? -7.032 -15.321 -7.131 1.00 88.94 206 THR A C 1
ATOM 1610 O O . THR A 1 206 ? -7.307 -14.139 -6.900 1.00 88.94 206 THR A O 1
ATOM 1613 N N . VAL A 1 207 ? -7.739 -16.327 -6.606 1.00 90.56 207 VAL A N 1
ATOM 1614 C CA . VAL A 1 207 ? -8.902 -16.117 -5.724 1.00 90.56 207 VAL A CA 1
ATOM 1615 C C . VAL A 1 207 ? -8.479 -15.464 -4.408 1.00 90.56 207 VAL A C 1
ATOM 1617 O O . VAL A 1 207 ? -9.082 -14.474 -3.979 1.00 90.56 207 VAL A O 1
ATOM 1620 N N . ASP A 1 208 ? -7.413 -15.970 -3.794 1.00 91.50 208 ASP A N 1
ATOM 1621 C CA . ASP A 1 208 ? -6.920 -15.500 -2.502 1.00 91.50 208 ASP A CA 1
ATOM 1622 C C . ASP A 1 208 ? -6.400 -14.062 -2.583 1.00 91.50 208 ASP A C 1
ATOM 1624 O O . ASP A 1 208 ? -6.587 -13.284 -1.647 1.00 91.50 208 ASP A O 1
ATOM 1628 N N . ASN A 1 209 ? -5.812 -13.662 -3.711 1.00 87.88 209 ASN A N 1
ATOM 1629 C CA . ASN A 1 209 ? -5.341 -12.292 -3.918 1.00 87.88 209 ASN A CA 1
ATOM 1630 C C . ASN A 1 209 ? -6.471 -11.282 -4.073 1.00 87.88 209 ASN A C 1
ATOM 1632 O O . ASN A 1 209 ? -6.337 -10.143 -3.612 1.00 87.88 209 ASN A O 1
ATOM 1636 N N . ALA A 1 210 ? -7.579 -11.703 -4.680 1.00 88.50 210 ALA A N 1
ATOM 1637 C CA . ALA A 1 210 ? -8.757 -10.870 -4.859 1.00 88.50 210 ALA A CA 1
ATOM 1638 C C . ALA A 1 210 ? -9.609 -10.773 -3.585 1.00 88.50 210 ALA A C 1
ATOM 1640 O O . ALA A 1 210 ? -10.176 -9.716 -3.318 1.00 88.50 210 ALA A O 1
ATOM 1641 N N . ARG A 1 211 ? -9.708 -11.856 -2.799 1.00 92.94 211 ARG A N 1
ATOM 1642 C CA . ARG A 1 211 ? -10.668 -11.978 -1.682 1.00 92.94 211 ARG A CA 1
ATOM 1643 C C . ARG A 1 211 ? -10.047 -12.001 -0.288 1.00 92.94 211 ARG A C 1
ATOM 1645 O O . ARG A 1 211 ? -10.775 -11.892 0.697 1.00 92.94 211 ARG A O 1
ATOM 1652 N N . ASN A 1 212 ? -8.726 -12.103 -0.180 1.00 94.62 212 ASN A N 1
ATOM 1653 C CA . ASN A 1 212 ? -8.020 -11.990 1.088 1.00 94.62 212 ASN A CA 1
ATOM 1654 C C . ASN A 1 212 ? -6.812 -11.055 0.963 1.00 94.62 212 ASN A C 1
ATOM 1656 O O . ASN A 1 212 ? -5.761 -11.388 0.414 1.00 94.62 212 ASN A O 1
ATOM 1660 N N . ARG A 1 213 ? -6.923 -9.875 1.558 1.00 94.69 213 ARG A N 1
ATOM 1661 C CA . ARG A 1 213 ? -5.857 -8.877 1.640 1.00 94.69 213 ARG A CA 1
ATOM 1662 C C . ARG A 1 213 ? -5.377 -8.638 3.078 1.00 94.69 213 ARG A C 1
ATOM 1664 O O . ARG A 1 213 ? -4.511 -7.795 3.289 1.00 94.69 213 ARG A O 1
ATOM 1671 N N . SER A 1 214 ? -5.885 -9.413 4.036 1.00 96.38 214 SER A N 1
ATOM 1672 C CA . SER A 1 214 ? -5.417 -9.453 5.425 1.00 96.38 214 SER A CA 1
ATOM 1673 C C . SER A 1 214 ? -4.029 -10.083 5.532 1.00 96.38 214 SER A C 1
ATOM 1675 O O . SER A 1 214 ? -3.602 -10.854 4.666 1.00 96.38 214 SER A O 1
ATOM 1677 N N . LYS A 1 215 ? -3.329 -9.792 6.630 1.00 97.25 215 LYS A N 1
ATOM 1678 C CA . LYS A 1 215 ? -2.017 -10.361 6.961 1.00 97.25 215 LYS A CA 1
ATOM 1679 C C . LYS A 1 215 ? -0.928 -10.040 5.932 1.00 97.25 215 LYS A C 1
ATOM 1681 O O . LYS A 1 215 ? 0.065 -10.752 5.835 1.00 97.25 215 LYS A O 1
ATOM 1686 N N . ARG A 1 216 ? -1.089 -8.974 5.149 1.00 95.56 216 ARG A N 1
ATOM 1687 C CA . ARG A 1 216 ? -0.125 -8.532 4.130 1.00 95.56 216 ARG A CA 1
ATOM 1688 C C . ARG A 1 216 ? 0.569 -7.255 4.572 1.00 95.56 216 ARG A C 1
ATOM 1690 O O . ARG A 1 216 ? -0.009 -6.449 5.298 1.00 95.56 216 ARG A O 1
ATOM 1697 N N . LYS A 1 217 ? 1.797 -7.064 4.095 1.00 94.75 217 LYS A N 1
ATOM 1698 C CA . LYS A 1 217 ? 2.459 -5.759 4.113 1.00 94.75 217 LYS A CA 1
ATOM 1699 C C . LYS A 1 217 ? 2.258 -5.088 2.764 1.00 94.75 217 LYS A C 1
ATOM 1701 O O . LYS A 1 217 ? 2.525 -5.700 1.736 1.00 94.75 217 LYS A O 1
ATOM 1706 N N . PHE A 1 218 ? 1.764 -3.862 2.800 1.00 91.06 218 PHE A N 1
ATOM 1707 C CA . PHE A 1 218 ? 1.727 -2.958 1.660 1.00 91.06 218 PHE A CA 1
ATOM 1708 C C . PHE A 1 218 ? 2.928 -2.029 1.809 1.00 91.06 218 PHE A C 1
ATOM 1710 O O . PHE A 1 218 ? 2.843 -0.986 2.454 1.00 91.0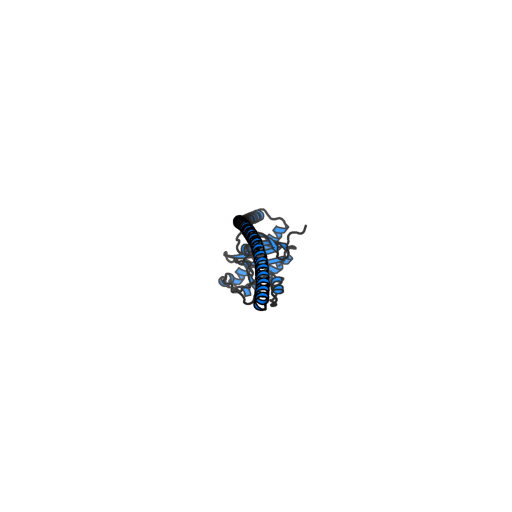6 218 PHE A O 1
ATOM 1717 N N . ASP A 1 219 ? 4.077 -2.510 1.342 1.00 84.50 219 ASP A N 1
ATOM 1718 C CA . ASP A 1 219 ? 5.384 -1.856 1.436 1.00 84.50 219 ASP A CA 1
ATOM 1719 C C . ASP A 1 219 ? 5.688 -0.948 0.238 1.00 84.50 219 ASP A C 1
ATOM 1721 O O . ASP A 1 219 ? 6.722 -0.279 0.209 1.00 84.50 219 ASP A O 1
ATOM 1725 N N . ASP A 1 220 ? 4.756 -0.861 -0.712 1.00 83.38 220 ASP A N 1
ATOM 1726 C CA . ASP A 1 220 ? 4.734 0.215 -1.684 1.00 83.38 220 ASP A CA 1
ATOM 1727 C C . ASP A 1 220 ? 4.595 1.570 -0.971 1.00 83.38 220 ASP A C 1
ATOM 1729 O O . ASP A 1 220 ? 4.072 1.678 0.146 1.00 83.38 220 ASP A O 1
ATOM 1733 N N . ARG A 1 221 ? 5.071 2.634 -1.621 1.00 77.38 221 ARG A N 1
ATOM 1734 C CA . ARG A 1 221 ? 5.103 3.969 -1.017 1.00 77.38 221 ARG A CA 1
ATOM 1735 C C . ARG A 1 221 ? 3.724 4.434 -0.541 1.00 77.38 221 ARG A C 1
ATOM 1737 O O . ARG A 1 221 ? 3.654 5.055 0.516 1.00 77.38 221 ARG A O 1
ATOM 1744 N N . THR A 1 222 ? 2.650 4.142 -1.274 1.00 78.19 222 THR A N 1
ATOM 1745 C CA . THR A 1 222 ? 1.287 4.519 -0.872 1.00 78.19 222 THR A CA 1
ATOM 1746 C C . THR A 1 222 ? 0.871 3.734 0.364 1.00 78.19 222 THR A C 1
ATOM 1748 O O . THR A 1 222 ? 0.465 4.315 1.367 1.00 78.19 222 THR A O 1
ATOM 1751 N N . GLY A 1 223 ? 1.064 2.415 0.341 1.00 83.50 223 GLY A N 1
ATOM 1752 C CA . GLY A 1 223 ? 0.736 1.533 1.452 1.00 83.50 223 GLY A CA 1
ATOM 1753 C C . GLY A 1 223 ? 1.438 1.880 2.764 1.00 83.50 223 GLY A C 1
ATOM 1754 O O . GLY A 1 223 ? 0.781 1.991 3.805 1.00 83.50 223 GLY A O 1
ATOM 1755 N N . ILE A 1 224 ? 2.757 2.082 2.724 1.00 88.25 224 ILE A N 1
ATOM 1756 C CA . ILE A 1 224 ? 3.559 2.320 3.930 1.00 88.25 224 ILE A CA 1
ATOM 1757 C C . ILE A 1 224 ? 3.333 3.720 4.502 1.00 88.25 224 ILE A C 1
ATOM 1759 O O . ILE A 1 224 ? 3.351 3.909 5.723 1.00 88.25 224 ILE A O 1
ATOM 1763 N N . ARG A 1 225 ? 3.099 4.719 3.641 1.00 89.81 225 ARG A N 1
ATOM 1764 C CA . ARG A 1 225 ? 2.881 6.104 4.070 1.00 89.81 225 ARG A CA 1
ATOM 1765 C C . ARG A 1 225 ? 1.631 6.216 4.915 1.00 89.81 225 ARG A C 1
ATOM 1767 O O . ARG A 1 225 ? 1.723 6.800 5.990 1.00 89.81 225 ARG A O 1
ATOM 1774 N N . CYS A 1 226 ? 0.544 5.564 4.513 1.00 91.56 226 CYS A N 1
ATOM 1775 C CA . CYS A 1 226 ? -0.718 5.554 5.241 1.00 91.56 226 CYS A CA 1
ATOM 1776 C C . CYS A 1 226 ? -0.627 5.111 6.712 1.00 91.56 226 CYS A C 1
ATOM 1778 O O . CYS A 1 226 ? -1.414 5.563 7.537 1.00 91.56 226 CYS A O 1
ATOM 1780 N N . GLY A 1 227 ? 0.314 4.224 7.046 1.00 93.44 227 GLY A N 1
ATOM 1781 C CA . GLY A 1 227 ? 0.539 3.792 8.426 1.00 93.44 227 GLY A CA 1
ATOM 1782 C C . GLY A 1 227 ? 1.638 4.564 9.157 1.00 93.44 227 GLY A C 1
ATOM 1783 O O . GLY A 1 227 ? 1.681 4.546 10.383 1.00 93.44 227 GLY A O 1
ATOM 1784 N N . SER A 1 228 ? 2.569 5.193 8.432 1.00 94.56 228 SER A N 1
ATOM 1785 C CA . SER A 1 228 ? 3.778 5.805 9.008 1.00 94.56 228 SER A CA 1
ATOM 1786 C C . SER A 1 228 ? 3.689 7.320 9.195 1.00 94.56 228 SER A C 1
ATOM 1788 O O . SER A 1 228 ? 4.411 7.864 10.037 1.00 94.56 228 SER A O 1
ATOM 1790 N N . HIS A 1 229 ? 2.816 8.018 8.460 1.00 92.50 229 HIS A N 1
ATOM 1791 C CA . HIS A 1 229 ? 2.634 9.459 8.634 1.00 92.50 229 HIS A CA 1
ATOM 1792 C C . HIS A 1 229 ? 2.007 9.790 9.999 1.00 92.50 229 HIS A C 1
ATOM 1794 O O . HIS A 1 229 ? 1.184 9.050 10.521 1.00 92.50 229 HIS A O 1
ATOM 1800 N N . GLN A 1 230 ? 2.380 10.939 10.570 1.00 91.81 230 GLN A N 1
ATOM 1801 C CA . GLN A 1 230 ? 1.813 11.459 11.828 1.00 91.81 230 GLN A CA 1
ATOM 1802 C C . GLN A 1 230 ? 1.027 12.764 11.623 1.00 91.81 230 GLN A C 1
ATOM 1804 O O . GLN A 1 230 ? 0.651 13.434 12.580 1.00 91.81 230 GLN A O 1
ATOM 1809 N N . GLN A 1 231 ? 0.801 13.146 10.364 1.00 90.25 231 GLN A N 1
ATOM 1810 C CA . GLN A 1 231 ? -0.013 14.314 10.022 1.00 90.25 231 GLN A CA 1
ATOM 1811 C C . GLN A 1 231 ? -1.501 14.051 10.304 1.00 90.25 231 GLN A C 1
ATOM 1813 O O . GLN A 1 231 ? -1.907 12.890 10.238 1.00 90.25 231 GLN A O 1
ATOM 1818 N N . PRO A 1 232 ? -2.322 15.095 10.550 1.00 90.12 232 PRO A N 1
ATOM 1819 C CA . PRO A 1 232 ? -3.754 14.936 10.824 1.00 90.12 232 PRO A CA 1
ATOM 1820 C C . PRO A 1 232 ? -4.503 14.149 9.747 1.00 90.12 232 PRO A C 1
ATOM 1822 O O . PRO A 1 232 ? -5.408 13.383 10.064 1.00 90.12 232 PRO A O 1
ATOM 1825 N N . VAL A 1 233 ? -4.092 14.316 8.488 1.00 90.94 233 VAL A N 1
ATOM 1826 C CA . VAL A 1 233 ? -4.585 13.550 7.349 1.00 90.94 233 VAL A CA 1
ATOM 1827 C C . VAL A 1 233 ? -3.505 13.423 6.287 1.00 90.94 233 VAL A C 1
ATOM 1829 O O . VAL A 1 233 ? -2.656 14.305 6.130 1.00 90.94 233 VAL A O 1
ATOM 1832 N N . LEU A 1 234 ? -3.571 12.330 5.543 1.00 90.94 234 LEU A N 1
ATOM 1833 C CA . LEU A 1 234 ? -2.877 12.130 4.285 1.00 90.94 234 LEU A CA 1
ATOM 1834 C C . LEU A 1 234 ? -3.916 11.685 3.253 1.00 90.94 234 LEU A C 1
ATOM 1836 O O . LEU A 1 234 ? -4.664 10.748 3.510 1.00 90.94 234 LEU A O 1
ATOM 1840 N N . LEU A 1 235 ? -3.971 12.369 2.111 1.00 90.12 235 LEU A N 1
ATOM 1841 C CA . LEU A 1 235 ? -4.824 12.005 0.982 1.00 90.12 235 LEU A CA 1
ATOM 1842 C C . LEU A 1 235 ? -3.938 11.693 -0.220 1.00 90.12 235 LEU A C 1
ATOM 1844 O O . LEU A 1 235 ? -3.173 12.552 -0.662 1.00 90.12 235 LEU A O 1
ATOM 1848 N N . GLN A 1 236 ? -4.058 10.473 -0.732 1.00 88.56 236 GLN A N 1
ATOM 1849 C CA . GLN A 1 236 ? -3.337 9.983 -1.899 1.00 88.56 236 GLN A CA 1
ATOM 1850 C C . GLN A 1 236 ? -4.328 9.532 -2.969 1.00 88.56 236 GLN A C 1
ATOM 1852 O O . GLN A 1 236 ? -5.380 8.981 -2.657 1.00 88.56 236 GLN A O 1
ATOM 1857 N N . THR A 1 237 ? -3.981 9.738 -4.235 1.00 85.50 237 THR A N 1
ATOM 1858 C CA . THR A 1 237 ? -4.768 9.257 -5.374 1.00 85.50 237 THR A CA 1
ATOM 1859 C C . THR A 1 237 ? -3.916 8.275 -6.158 1.00 85.50 237 THR A C 1
ATOM 1861 O O . THR A 1 237 ? -2.780 8.591 -6.505 1.00 85.50 237 THR A O 1
ATOM 1864 N N . TYR A 1 238 ? -4.446 7.086 -6.425 1.00 81.94 238 TYR A N 1
ATOM 1865 C CA . TYR A 1 238 ? -3.734 6.033 -7.140 1.00 81.94 238 TYR A CA 1
ATOM 1866 C C . TYR A 1 238 ? -4.672 5.263 -8.069 1.00 81.94 238 TYR A C 1
ATOM 1868 O O . TYR A 1 238 ? -5.892 5.281 -7.907 1.00 81.94 238 TYR A O 1
ATOM 1876 N N . THR A 1 239 ? -4.090 4.580 -9.051 1.00 77.75 239 THR A N 1
ATOM 1877 C CA . THR A 1 239 ? -4.823 3.675 -9.941 1.00 77.75 239 THR A CA 1
ATOM 1878 C C . THR A 1 239 ? -4.674 2.259 -9.402 1.00 77.75 239 THR A C 1
ATOM 1880 O O . THR A 1 239 ? -3.554 1.811 -9.161 1.00 77.75 239 THR A O 1
ATOM 1883 N N . ARG A 1 240 ? -5.784 1.553 -9.169 1.00 73.25 240 ARG A N 1
ATOM 1884 C CA . ARG A 1 240 ? -5.743 0.136 -8.778 1.00 73.25 240 ARG A CA 1
ATOM 1885 C C . ARG A 1 240 ? -5.274 -0.735 -9.939 1.00 73.25 240 ARG A C 1
ATOM 1887 O O . ARG A 1 240 ? -5.389 -0.351 -11.097 1.00 73.25 240 ARG A O 1
ATOM 1894 N N . ASP A 1 241 ? -4.903 -1.973 -9.627 1.00 68.38 241 ASP A N 1
ATOM 1895 C CA . ASP A 1 241 ? -4.614 -3.029 -10.611 1.00 68.38 241 ASP A CA 1
ATOM 1896 C C . ASP A 1 241 ? -5.763 -3.239 -11.627 1.00 68.38 241 ASP A C 1
ATOM 1898 O O . ASP A 1 241 ? -5.550 -3.747 -12.722 1.00 68.38 241 ASP A O 1
ATOM 1902 N N . THR A 1 242 ? -6.990 -2.831 -11.276 1.00 66.69 242 THR A N 1
ATOM 1903 C CA . THR A 1 242 ? -8.187 -2.860 -12.133 1.00 66.69 242 THR A CA 1
ATOM 1904 C C . THR A 1 242 ? -8.300 -1.674 -13.102 1.00 66.69 242 THR A C 1
ATOM 1906 O O . THR A 1 242 ? -9.241 -1.633 -13.888 1.00 66.69 242 THR A O 1
ATOM 1909 N N . GLY A 1 243 ? -7.398 -0.690 -13.039 1.00 74.00 243 GLY A N 1
ATOM 1910 C CA . GLY A 1 243 ? -7.473 0.563 -13.801 1.00 74.00 243 GLY A CA 1
ATOM 1911 C C . GLY A 1 243 ? -8.392 1.628 -13.186 1.00 74.00 243 GLY A C 1
ATOM 1912 O O . GLY A 1 243 ? -8.446 2.751 -13.680 1.00 74.00 243 GLY A O 1
ATOM 1913 N N . GLU A 1 244 ? -9.106 1.311 -12.101 1.00 77.56 244 GLU A N 1
ATOM 1914 C CA . GLU A 1 244 ? -9.967 2.272 -11.407 1.00 77.56 244 GLU A CA 1
ATOM 1915 C C . GLU A 1 244 ? -9.129 3.288 -10.614 1.00 77.56 244 GLU A C 1
ATOM 1917 O O . GLU A 1 244 ? -8.266 2.909 -9.814 1.00 77.56 244 GLU A O 1
ATOM 1922 N N . LEU A 1 245 ? -9.429 4.577 -10.793 1.00 86.19 245 LEU A N 1
ATOM 1923 C CA . LEU A 1 245 ? -8.902 5.650 -9.952 1.00 86.19 245 LEU A CA 1
ATOM 1924 C C . LEU A 1 245 ? -9.513 5.547 -8.549 1.00 86.19 245 LEU A C 1
ATOM 1926 O O . LEU A 1 245 ? -10.726 5.398 -8.405 1.00 86.19 245 LEU A O 1
ATOM 1930 N N . MET A 1 246 ? -8.677 5.647 -7.522 1.00 90.06 246 MET A N 1
ATOM 1931 C CA . MET A 1 246 ? -9.068 5.558 -6.120 1.00 90.06 246 MET A CA 1
ATOM 1932 C C . MET A 1 246 ? -8.374 6.635 -5.298 1.00 90.06 246 MET A C 1
ATOM 1934 O O . MET A 1 246 ? -7.208 6.960 -5.527 1.00 90.06 246 MET A O 1
ATOM 1938 N N . HIS A 1 247 ? -9.082 7.132 -4.293 1.00 91.94 247 HIS A N 1
ATOM 1939 C CA . HIS A 1 247 ? -8.508 7.920 -3.216 1.00 91.94 247 HIS A CA 1
ATOM 1940 C C . HIS A 1 247 ? -8.237 7.024 -2.005 1.00 91.94 247 HIS A C 1
ATOM 1942 O O . HIS A 1 247 ? -9.033 6.141 -1.685 1.00 91.94 247 HIS A O 1
ATOM 1948 N N . ASP A 1 248 ? -7.118 7.265 -1.332 1.00 92.88 248 ASP A N 1
ATOM 1949 C CA . ASP A 1 248 ? -6.748 6.685 -0.045 1.00 92.88 248 ASP A CA 1
ATOM 1950 C C . ASP A 1 248 ? -6.566 7.827 0.947 1.00 92.88 248 ASP A C 1
ATOM 1952 O O . ASP A 1 248 ? -5.659 8.650 0.797 1.00 92.88 248 ASP A O 1
ATOM 1956 N N . LEU A 1 249 ? -7.470 7.916 1.918 1.00 94.38 249 LEU A N 1
ATOM 1957 C CA . LEU A 1 249 ? -7.367 8.871 3.008 1.00 94.38 249 LEU A CA 1
ATOM 1958 C C . LEU A 1 249 ? -6.967 8.133 4.274 1.00 94.38 249 LEU A C 1
ATOM 1960 O O . LEU A 1 249 ? -7.646 7.190 4.681 1.00 94.38 249 LEU A O 1
ATOM 1964 N N . SER A 1 250 ? -5.914 8.597 4.938 1.00 96.00 250 SER A N 1
ATOM 1965 C CA . SER A 1 250 ? -5.458 8.008 6.189 1.00 96.00 250 SER A CA 1
ATOM 1966 C C . SER A 1 250 ? -5.259 9.022 7.305 1.00 96.00 250 SER A C 1
ATOM 1968 O O . SER A 1 250 ? -4.906 10.182 7.076 1.00 96.00 250 SER A O 1
ATOM 1970 N N . VAL A 1 251 ? -5.496 8.559 8.532 1.00 96.88 251 VAL A N 1
ATOM 1971 C CA . VAL A 1 251 ? -5.293 9.312 9.775 1.00 96.88 251 VAL A CA 1
ATOM 1972 C C . VAL A 1 251 ? -4.569 8.430 10.804 1.00 96.88 251 VAL A C 1
ATOM 1974 O O . VAL A 1 251 ? -4.768 7.210 10.804 1.00 96.88 251 VAL A O 1
ATOM 1977 N N . PRO A 1 252 ? -3.738 9.001 11.693 1.00 97.94 252 PRO A N 1
ATOM 1978 C CA . PRO A 1 252 ? -2.966 8.221 12.654 1.00 97.94 252 PRO A CA 1
ATOM 1979 C C . PRO A 1 252 ? -3.845 7.630 13.767 1.00 97.94 252 PRO A C 1
ATOM 1981 O O . PRO A 1 252 ? -4.755 8.276 14.286 1.00 97.94 252 PRO A O 1
ATOM 1984 N N . ILE A 1 253 ? -3.514 6.409 14.181 1.00 98.75 253 ILE A N 1
ATOM 1985 C CA . ILE A 1 253 ? -4.014 5.726 15.377 1.00 98.75 253 ILE A CA 1
ATOM 1986 C C . ILE A 1 253 ? -2.923 5.823 16.447 1.00 98.75 253 ILE A C 1
ATOM 1988 O O . ILE A 1 253 ? -1.824 5.270 16.305 1.00 98.75 253 ILE A O 1
ATOM 1992 N N . VAL A 1 254 ? -3.231 6.519 17.537 1.00 98.44 254 VAL A N 1
ATOM 1993 C CA . VAL A 1 254 ? -2.331 6.720 18.677 1.00 98.44 254 VAL A CA 1
ATOM 1994 C C . VAL A 1 254 ? -2.916 5.999 19.885 1.00 98.44 254 VAL A C 1
ATOM 1996 O O . VAL A 1 254 ? -4.065 6.237 20.225 1.00 98.44 254 VAL A O 1
ATOM 1999 N N . VAL A 1 255 ? -2.132 5.123 20.513 1.00 98.56 255 VAL A N 1
ATOM 2000 C CA . VAL A 1 255 ? -2.530 4.307 21.673 1.00 98.56 255 VAL A CA 1
ATOM 2001 C C . VAL A 1 255 ? -1.586 4.632 22.821 1.00 98.56 255 VAL A C 1
ATOM 2003 O O . VAL A 1 255 ? -0.372 4.478 22.671 1.00 98.56 255 VAL A O 1
ATOM 2006 N N . ASN A 1 256 ? -2.106 5.084 23.961 1.00 96.62 256 ASN A N 1
ATOM 2007 C CA . ASN A 1 256 ? -1.322 5.515 25.124 1.00 96.62 256 ASN A CA 1
ATOM 2008 C C . ASN A 1 256 ? -0.214 6.521 24.748 1.00 96.62 256 ASN A C 1
ATOM 2010 O O . ASN A 1 256 ? 0.938 6.394 25.165 1.00 96.62 256 ASN A O 1
ATOM 2014 N N . GLY A 1 257 ? -0.535 7.481 23.875 1.00 96.31 257 GLY A N 1
ATOM 2015 C CA . GLY A 1 257 ? 0.415 8.486 23.380 1.00 96.31 257 GLY A CA 1
ATOM 2016 C C . GLY A 1 257 ? 1.476 7.961 22.399 1.00 96.31 257 GLY A C 1
ATOM 2017 O O . GLY A 1 257 ? 2.339 8.725 21.973 1.00 96.31 257 GLY A O 1
ATOM 2018 N N . ARG A 1 258 ? 1.430 6.680 22.008 1.00 97.81 258 ARG A N 1
ATOM 2019 C CA . ARG A 1 258 ? 2.364 6.066 21.053 1.00 97.81 258 ARG A CA 1
ATOM 2020 C C . ARG A 1 258 ? 1.677 5.822 19.713 1.00 97.81 258 ARG A C 1
ATOM 2022 O O . ARG A 1 258 ? 0.616 5.206 19.651 1.00 97.81 258 ARG A O 1
ATOM 2029 N N . HIS A 1 259 ? 2.304 6.263 18.624 1.00 98.06 259 HIS A N 1
ATOM 2030 C CA . HIS A 1 259 ? 1.809 6.014 17.270 1.00 98.06 259 HIS A CA 1
ATOM 2031 C C . HIS A 1 259 ? 1.855 4.508 16.959 1.00 98.06 259 HIS A C 1
ATOM 2033 O O . HIS A 1 259 ? 2.934 3.919 16.877 1.00 98.06 259 HIS A O 1
ATOM 2039 N N . TRP A 1 260 ? 0.691 3.877 16.807 1.00 98.50 260 TRP A N 1
ATOM 2040 C CA . TRP A 1 260 ? 0.590 2.453 16.483 1.00 98.50 260 TRP A CA 1
ATOM 2041 C C . TRP A 1 260 ? 0.660 2.219 14.967 1.00 98.50 260 TRP A C 1
ATOM 2043 O O . TRP A 1 260 ? 1.361 1.311 14.501 1.00 98.50 260 TRP A O 1
ATOM 2053 N N . GLY A 1 261 ? -0.022 3.078 14.211 1.00 98.12 261 GLY A N 1
ATOM 2054 C CA . GLY A 1 261 ? -0.177 3.014 12.764 1.00 98.12 261 GLY A CA 1
ATOM 2055 C C . GLY A 1 261 ? -1.275 3.972 12.297 1.00 98.12 261 GLY A C 1
ATOM 2056 O O . GLY A 1 261 ? -1.527 4.959 12.976 1.00 98.12 261 GLY A O 1
ATOM 2057 N N . GLY A 1 262 ? -1.985 3.667 11.212 1.00 97.94 262 GLY A N 1
ATOM 2058 C CA . GLY A 1 262 ? -3.048 4.523 10.674 1.00 97.94 262 GLY A CA 1
ATOM 2059 C C . GLY A 1 262 ? -4.322 3.767 10.302 1.00 97.94 262 GLY A C 1
ATOM 2060 O O . GLY A 1 262 ? -4.273 2.583 9.957 1.00 97.94 262 GLY A O 1
ATOM 2061 N N . LEU A 1 263 ? -5.464 4.456 10.361 1.00 98.44 263 LEU A N 1
ATOM 2062 C CA . LEU A 1 263 ? -6.714 4.007 9.745 1.00 98.44 263 LEU A CA 1
ATOM 2063 C C . LEU A 1 263 ? -6.785 4.573 8.332 1.00 98.44 263 LEU A C 1
ATOM 2065 O O . LEU A 1 263 ? -6.634 5.778 8.146 1.00 98.44 263 LEU A O 1
ATOM 2069 N N . ARG A 1 264 ? -7.043 3.700 7.361 1.00 96.44 264 ARG A N 1
ATOM 2070 C CA . ARG A 1 264 ? -7.139 4.010 5.936 1.00 96.44 264 ARG A CA 1
ATOM 2071 C C . ARG A 1 264 ? -8.555 3.807 5.446 1.00 96.44 264 ARG A C 1
ATOM 2073 O O . ARG A 1 264 ? -9.127 2.737 5.663 1.00 96.44 264 ARG A O 1
ATOM 2080 N N . LEU A 1 265 ? -9.074 4.797 4.741 1.00 97.38 265 LEU A N 1
ATOM 2081 C CA . LEU A 1 265 ? -10.338 4.748 4.032 1.00 97.38 265 LEU A CA 1
ATOM 2082 C C . LEU A 1 265 ? -10.068 4.898 2.537 1.00 97.38 265 LEU A C 1
ATOM 2084 O O . LEU A 1 265 ? -9.660 5.960 2.067 1.00 97.38 265 LEU A O 1
ATOM 2088 N N . GLY A 1 266 ? -10.304 3.820 1.796 1.00 95.00 266 GLY A N 1
ATOM 2089 C CA . GLY A 1 266 ? -10.217 3.816 0.343 1.00 95.00 266 GLY A CA 1
ATOM 2090 C C . GLY A 1 266 ? -11.579 4.065 -0.273 1.00 95.00 266 GLY A C 1
ATOM 2091 O O . GLY A 1 266 ? -12.531 3.352 0.049 1.00 95.00 266 GLY A O 1
ATOM 2092 N N . TYR A 1 267 ? -11.679 5.038 -1.172 1.00 95.06 267 TYR A N 1
ATOM 2093 C CA . TYR A 1 267 ? -12.948 5.425 -1.778 1.00 95.06 267 TYR A CA 1
ATOM 2094 C C . TYR A 1 267 ? -12.804 5.869 -3.231 1.00 95.06 267 TYR A C 1
ATOM 2096 O O . TYR A 1 267 ? -11.751 6.332 -3.672 1.00 95.06 267 TYR A O 1
ATOM 2104 N N . LYS A 1 268 ? -13.886 5.697 -3.988 1.00 93.94 268 LYS A N 1
ATOM 2105 C CA . LYS A 1 268 ? -13.965 6.119 -5.386 1.00 93.94 268 LYS A CA 1
ATOM 2106 C C . LYS A 1 268 ? -14.049 7.649 -5.477 1.00 93.94 268 LYS A C 1
ATOM 2108 O O . LYS A 1 268 ? -14.642 8.272 -4.590 1.00 93.94 268 LYS A O 1
ATOM 2113 N N . PRO A 1 269 ? -13.509 8.265 -6.540 1.00 89.81 269 PRO A N 1
ATOM 2114 C CA . PRO A 1 269 ? -13.810 9.651 -6.875 1.00 89.81 269 PRO A CA 1
ATOM 2115 C C . PRO A 1 269 ? -15.321 9.867 -6.982 1.00 89.81 269 PRO A C 1
ATOM 2117 O O . PRO A 1 269 ? -16.052 8.960 -7.393 1.00 89.81 269 PRO A O 1
ATOM 2120 N N . GLN A 1 270 ? -15.787 11.064 -6.629 1.00 87.25 270 GLN A N 1
ATOM 2121 C CA . GLN A 1 270 ? -17.192 11.413 -6.797 1.00 87.25 270 GLN A CA 1
ATOM 2122 C C . GLN A 1 270 ? -17.559 11.293 -8.282 1.00 87.25 270 GLN A C 1
ATOM 2124 O O . GLN A 1 270 ? -16.940 11.925 -9.141 1.00 87.25 270 GLN A O 1
ATOM 2129 N N . SER A 1 271 ? -18.541 10.444 -8.589 1.00 76.31 271 SER A N 1
ATOM 2130 C CA . SER A 1 271 ? -19.091 10.370 -9.943 1.00 76.31 271 SER A CA 1
ATOM 2131 C C . SER A 1 271 ? -19.837 11.676 -10.209 1.00 76.31 271 SER A C 1
ATOM 2133 O O . SER A 1 271 ? -20.690 12.056 -9.407 1.00 76.31 271 SER A O 1
ATOM 2135 N N . ARG A 1 272 ? -19.452 12.385 -11.274 1.00 54.62 272 ARG A N 1
ATOM 2136 C CA . ARG A 1 272 ? -20.179 13.56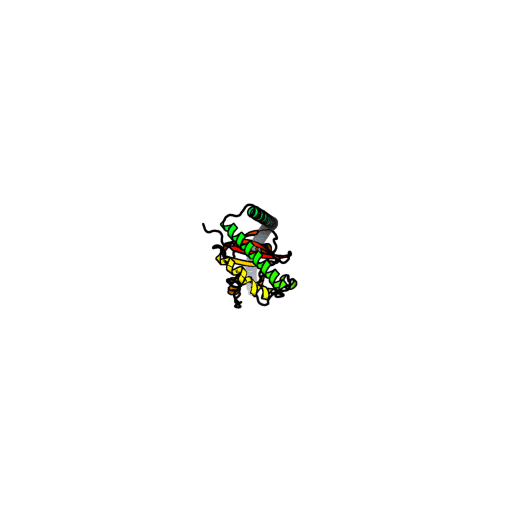7 -11.751 1.00 54.62 272 ARG A CA 1
ATOM 2137 C C . ARG A 1 272 ? -21.524 13.182 -12.345 1.00 54.62 272 ARG A C 1
ATOM 2139 O O . ARG A 1 272 ? -21.589 12.095 -12.960 1.00 54.62 272 ARG A O 1
#

pLDDT: mean 91.16, std 8.76, range [54.62, 98.88]

Radius of gyration: 41.33 Å; chains: 1; bounding box: 84×76×124 Å